Protein AF-A0A0M9DU41-F1 (afdb_monomer_lite)

Sequence (233 aa):
MEKSNKNIFYKIRISLLLLGGLLAFYWLYFYFLGFSLDGIDRANALKQELPELITQKQYNESIKKNFYLLYLDSSQRDDNYWNLASSYYLLAQKKQAKYFYDSLLKSPSLSYQAKAWHQLGNLFYLESADSLDKALEAYKNSFYINENNIALRYNYELLKKLNQKNQPQKTNQSQKKENKNQNNNTSKTDLPKAEEPQNDFLEAISNQEQEQIKKYQLKRSKSVKKDKNLPDW

Radius of gyration: 29.81 Å; chains: 1; bounding box: 82×51×93 Å

Structure (mmCIF, N/CA/C/O backbone):
data_AF-A0A0M9DU41-F1
#
_entry.id   AF-A0A0M9DU41-F1
#
loop_
_atom_site.group_PDB
_atom_site.id
_atom_site.type_symbol
_atom_site.label_atom_id
_atom_site.label_alt_id
_atom_site.label_comp_id
_atom_site.label_asym_id
_atom_site.label_entity_id
_atom_site.label_seq_id
_atom_site.pdbx_PDB_ins_code
_atom_site.Cartn_x
_atom_site.Cartn_y
_atom_site.Cartn_z
_atom_site.occupancy
_atom_site.B_iso_or_equiv
_atom_site.auth_seq_id
_atom_site.auth_comp_id
_atom_site.auth_asym_id
_atom_site.auth_atom_id
_atom_site.pdbx_PDB_model_num
ATOM 1 N N . MET A 1 1 ? 49.536 -33.958 -51.522 1.00 59.78 1 MET A N 1
ATOM 2 C CA . MET A 1 1 ? 48.962 -33.523 -50.224 1.00 59.78 1 MET A CA 1
ATOM 3 C C . MET A 1 1 ? 48.787 -32.002 -50.117 1.00 59.78 1 MET A C 1
ATOM 5 O O . MET A 1 1 ? 47.795 -31.560 -49.556 1.00 59.78 1 MET A O 1
ATOM 9 N N . GLU A 1 2 ? 49.657 -31.183 -50.716 1.00 60.72 2 GLU A N 1
ATOM 10 C CA . GLU A 1 2 ? 49.637 -29.714 -50.562 1.00 60.72 2 GLU A CA 1
ATOM 11 C C . GLU A 1 2 ? 48.377 -28.989 -51.103 1.00 60.72 2 GLU A C 1
ATOM 13 O O . GLU A 1 2 ? 47.880 -28.054 -50.475 1.00 60.72 2 GLU A O 1
ATOM 18 N N . LYS A 1 3 ? 47.796 -29.441 -52.229 1.00 59.22 3 LYS A N 1
ATOM 19 C CA . LYS A 1 3 ? 46.552 -28.861 -52.790 1.00 59.22 3 LYS A CA 1
ATOM 20 C C . LYS A 1 3 ? 45.322 -29.064 -51.890 1.00 59.22 3 LYS A C 1
ATOM 22 O O . LYS A 1 3 ? 44.440 -28.211 -51.876 1.00 59.22 3 LYS A O 1
ATOM 27 N N . SER A 1 4 ? 45.270 -30.162 -51.130 1.00 67.62 4 SER A N 1
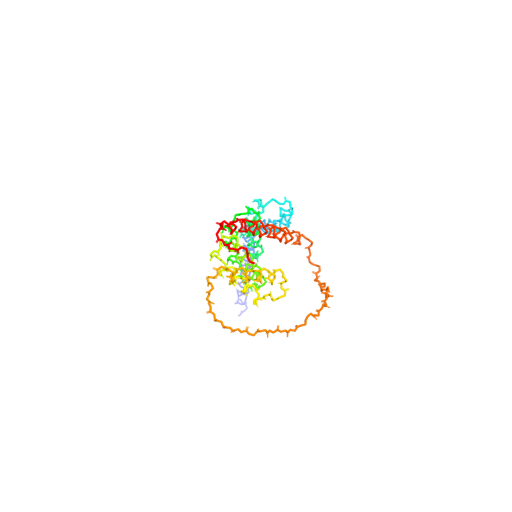ATOM 28 C CA . SER A 1 4 ? 44.143 -30.476 -50.239 1.00 67.62 4 SER A CA 1
ATOM 29 C C . SER A 1 4 ? 44.086 -29.512 -49.053 1.00 67.62 4 SER A C 1
ATOM 31 O O . SER A 1 4 ? 43.028 -28.972 -48.735 1.00 67.62 4 SER A O 1
ATOM 33 N N . ASN A 1 5 ? 45.245 -29.205 -48.463 1.00 68.50 5 ASN A N 1
ATOM 34 C CA . ASN A 1 5 ? 45.334 -28.297 -47.320 1.00 68.50 5 ASN A CA 1
ATOM 35 C C . ASN A 1 5 ? 44.941 -26.862 -47.696 1.00 68.50 5 ASN A C 1
ATOM 37 O O . ASN A 1 5 ? 44.183 -26.234 -46.962 1.00 68.50 5 ASN A O 1
ATOM 41 N N . LYS A 1 6 ? 45.354 -26.365 -48.873 1.00 73.12 6 LYS A N 1
ATOM 42 C CA . LYS A 1 6 ? 44.948 -25.032 -49.369 1.00 73.12 6 LYS A CA 1
ATOM 43 C C . LYS A 1 6 ? 43.421 -24.898 -49.496 1.00 73.12 6 LYS A C 1
ATOM 45 O O . LYS A 1 6 ? 42.870 -23.854 -49.159 1.00 73.12 6 LYS A O 1
ATOM 50 N N . ASN A 1 7 ? 42.736 -25.970 -49.900 1.00 79.38 7 ASN A N 1
ATOM 51 C CA . ASN A 1 7 ? 41.278 -25.997 -50.042 1.00 79.38 7 ASN A CA 1
ATOM 52 C C . ASN A 1 7 ? 40.554 -26.025 -48.677 1.00 79.38 7 ASN A C 1
ATOM 54 O O . ASN A 1 7 ? 39.518 -25.388 -48.501 1.00 79.38 7 ASN A O 1
ATOM 58 N N . ILE A 1 8 ? 41.134 -26.701 -47.678 1.00 80.38 8 ILE A N 1
ATOM 59 C CA . ILE A 1 8 ? 40.625 -26.722 -46.296 1.00 80.38 8 ILE A CA 1
ATOM 60 C C . ILE A 1 8 ? 40.772 -25.341 -45.639 1.00 80.38 8 ILE A C 1
ATOM 62 O O . ILE A 1 8 ? 39.803 -24.822 -45.087 1.00 80.38 8 ILE A O 1
ATOM 66 N N . PHE A 1 9 ? 41.939 -24.698 -45.761 1.00 80.75 9 PHE A N 1
ATOM 67 C CA . PHE A 1 9 ? 42.158 -23.350 -45.218 1.00 80.75 9 PHE A CA 1
ATOM 68 C C . PHE A 1 9 ? 41.233 -22.302 -45.847 1.00 80.75 9 PHE A C 1
ATOM 70 O O . PHE A 1 9 ? 40.748 -21.413 -45.148 1.00 80.75 9 PHE A O 1
ATOM 77 N N . TYR A 1 10 ? 40.951 -22.418 -47.147 1.00 83.38 10 TYR A N 1
ATOM 78 C CA . TYR A 1 10 ? 40.009 -21.540 -47.839 1.00 83.38 10 TYR A CA 1
ATOM 79 C C . TYR A 1 10 ? 38.577 -21.690 -47.300 1.00 83.38 10 TYR A C 1
ATOM 81 O O . TYR A 1 10 ? 37.938 -20.690 -46.972 1.00 83.38 10 TYR A O 1
ATOM 89 N N . LYS A 1 11 ? 38.103 -22.929 -47.106 1.00 82.88 11 LYS A N 1
ATOM 90 C CA . LYS A 1 11 ? 36.779 -23.206 -46.523 1.00 82.88 11 LYS A CA 1
ATOM 91 C C . LYS A 1 11 ? 36.651 -22.692 -45.086 1.00 82.88 11 LYS A C 1
ATOM 93 O O . LYS A 1 11 ? 35.645 -22.073 -44.760 1.00 82.88 11 LYS A O 1
ATOM 98 N N . ILE A 1 12 ? 37.679 -22.877 -44.251 1.00 86.56 12 ILE A N 1
ATOM 99 C CA . ILE A 1 12 ? 37.691 -22.369 -42.867 1.00 86.56 12 ILE A CA 1
ATOM 100 C C . ILE A 1 12 ? 37.611 -20.837 -42.844 1.00 86.56 12 ILE A C 1
ATOM 102 O O . ILE A 1 12 ? 36.834 -20.275 -42.075 1.00 86.56 12 ILE A O 1
ATOM 106 N N . ARG A 1 13 ? 38.368 -20.149 -43.711 1.00 84.62 13 ARG A N 1
ATOM 107 C CA . ARG A 1 13 ? 38.326 -18.681 -43.810 1.00 84.62 13 ARG A CA 1
ATOM 108 C C . ARG A 1 13 ? 36.950 -18.166 -44.228 1.00 84.62 13 ARG A C 1
ATOM 110 O O . ARG A 1 13 ? 36.475 -17.203 -43.636 1.00 84.62 13 ARG A O 1
ATOM 117 N N . ILE A 1 14 ? 36.298 -18.812 -45.195 1.00 85.94 14 ILE A N 1
ATOM 118 C CA . ILE A 1 14 ? 34.937 -18.439 -45.611 1.00 85.94 14 ILE A CA 1
ATOM 119 C C . ILE A 1 14 ? 33.943 -18.647 -44.467 1.00 85.94 14 ILE A C 1
ATOM 121 O O . ILE A 1 14 ? 33.162 -17.744 -44.181 1.00 85.94 14 ILE A O 1
ATOM 125 N N . SER A 1 15 ? 33.994 -19.788 -43.774 1.00 86.62 15 SER A N 1
ATOM 126 C CA . SER A 1 15 ? 33.102 -20.049 -42.638 1.00 86.62 15 SER A CA 1
ATOM 127 C C . SER A 1 15 ? 33.278 -19.030 -41.508 1.00 86.62 15 SER A C 1
ATOM 129 O O . SER A 1 15 ? 32.287 -18.589 -40.934 1.00 86.62 15 SER A O 1
ATOM 131 N N . LEU A 1 16 ? 34.514 -18.606 -41.216 1.00 89.25 16 LEU A N 1
ATOM 132 C CA . LEU A 1 16 ? 34.784 -17.561 -40.221 1.00 89.25 16 LEU A CA 1
ATOM 133 C C . LEU A 1 16 ? 34.244 -16.190 -40.650 1.00 89.25 16 LEU A C 1
ATOM 135 O O . LEU A 1 16 ? 33.686 -15.474 -39.821 1.00 89.25 16 LEU A O 1
ATOM 139 N N . LEU A 1 17 ? 34.363 -15.836 -41.933 1.00 89.88 17 LEU A N 1
ATOM 140 C CA . LEU A 1 17 ? 33.801 -14.591 -42.467 1.00 89.88 17 LEU A CA 1
ATOM 141 C C . LEU A 1 17 ? 32.267 -14.590 -42.422 1.00 89.88 17 LEU A C 1
ATOM 143 O O . LEU A 1 17 ? 31.672 -13.582 -42.048 1.00 89.88 17 LEU A O 1
ATOM 147 N N . LEU A 1 18 ? 31.626 -15.718 -42.738 1.00 89.75 18 LEU A N 1
ATOM 148 C CA . LEU A 1 18 ? 30.171 -15.866 -42.640 1.00 89.75 18 LEU A CA 1
ATOM 149 C C . LEU A 1 18 ? 29.688 -15.796 -41.187 1.00 89.75 18 LEU A C 1
ATOM 151 O O . LEU A 1 18 ? 28.704 -15.116 -40.908 1.00 89.75 18 LEU A O 1
ATOM 155 N N . LEU A 1 19 ? 30.395 -16.441 -40.253 1.00 91.88 19 LEU A N 1
ATOM 156 C CA . LEU A 1 19 ? 30.073 -16.378 -38.826 1.00 91.88 19 LEU A CA 1
ATOM 157 C C . LEU A 1 19 ? 30.225 -14.952 -38.277 1.00 91.88 19 LEU A C 1
ATOM 159 O O . LEU A 1 19 ? 29.343 -14.467 -37.572 1.00 91.88 19 LEU A O 1
ATOM 163 N N . GLY A 1 20 ? 31.312 -14.262 -38.638 1.00 92.12 20 GLY A N 1
ATOM 164 C CA . GLY A 1 20 ? 31.531 -12.862 -38.277 1.00 92.12 20 GLY A CA 1
ATOM 165 C C . GLY A 1 20 ? 30.464 -11.935 -38.864 1.00 92.12 20 GLY A C 1
ATOM 166 O O . GLY A 1 20 ? 29.955 -11.065 -38.161 1.00 92.12 20 GLY A O 1
ATOM 167 N N . GLY A 1 21 ? 30.063 -12.167 -40.117 1.00 92.31 21 GLY A N 1
ATOM 168 C CA . GLY A 1 21 ? 28.970 -11.445 -40.767 1.00 92.31 21 GLY A CA 1
ATOM 169 C C . GLY A 1 21 ? 27.617 -11.670 -40.087 1.00 92.31 21 GLY A C 1
ATOM 170 O O . GLY A 1 21 ? 26.886 -10.710 -39.866 1.00 92.31 21 GLY A O 1
ATOM 171 N N . LEU A 1 22 ? 27.300 -12.907 -39.688 1.00 92.19 22 LEU A N 1
ATOM 172 C CA . LEU A 1 22 ? 26.076 -13.230 -38.943 1.00 92.19 22 LEU A CA 1
ATOM 173 C C . LEU A 1 22 ? 26.061 -12.590 -37.552 1.00 92.19 22 LEU A C 1
ATOM 175 O O . LEU A 1 22 ? 25.036 -12.051 -37.146 1.00 92.19 22 LEU A O 1
ATOM 179 N N . LEU A 1 23 ? 27.192 -12.598 -36.842 1.00 90.56 23 LEU A N 1
ATOM 180 C CA . LEU A 1 23 ? 27.331 -11.913 -35.555 1.00 90.56 23 LEU A CA 1
ATOM 181 C C . LEU A 1 23 ? 27.143 -10.400 -35.701 1.00 90.56 23 LEU A C 1
ATOM 183 O O . LEU A 1 23 ? 26.393 -9.812 -34.928 1.00 90.56 23 LEU A O 1
ATOM 187 N N . ALA A 1 24 ? 27.766 -9.780 -36.706 1.00 90.50 24 ALA A N 1
ATOM 188 C CA . ALA A 1 24 ? 27.614 -8.354 -36.985 1.00 90.50 24 ALA A CA 1
ATOM 189 C C . ALA A 1 24 ? 26.179 -7.996 -37.400 1.00 90.50 24 ALA A C 1
ATOM 191 O O . ALA A 1 24 ? 25.644 -6.988 -36.945 1.00 90.50 24 ALA A O 1
ATOM 192 N N . PHE A 1 25 ? 25.534 -8.840 -38.210 1.00 91.25 25 PHE A N 1
ATOM 193 C CA . PHE A 1 25 ? 24.131 -8.684 -38.583 1.00 91.25 25 PHE A CA 1
ATOM 194 C C . PHE A 1 25 ? 23.213 -8.799 -37.367 1.00 91.25 25 PHE A C 1
ATOM 196 O O . PHE A 1 25 ? 22.316 -7.982 -37.219 1.00 91.25 25 PHE A O 1
ATOM 203 N N . TYR A 1 26 ? 23.456 -9.755 -36.466 1.00 87.50 26 TYR A N 1
ATOM 204 C CA . TYR A 1 26 ? 22.688 -9.890 -35.228 1.00 87.50 26 TYR A CA 1
ATOM 205 C C . TYR A 1 26 ? 22.898 -8.690 -34.295 1.00 87.50 26 TYR A C 1
ATOM 207 O O . TYR A 1 26 ? 21.944 -8.208 -33.693 1.00 87.50 26 TYR A O 1
ATOM 215 N N . TRP A 1 27 ? 24.123 -8.159 -34.220 1.00 86.44 27 TRP A N 1
ATOM 216 C CA . TRP A 1 27 ? 24.438 -6.946 -33.459 1.00 86.44 27 TRP A CA 1
ATOM 217 C C . TRP A 1 27 ? 23.730 -5.712 -34.026 1.00 86.44 27 TRP A C 1
ATOM 219 O O . TRP A 1 27 ? 23.110 -4.957 -33.283 1.00 86.44 27 TRP A O 1
ATOM 229 N N . LEU A 1 28 ? 23.769 -5.538 -35.350 1.00 87.31 28 LEU A N 1
ATOM 230 C CA . LEU A 1 28 ? 23.056 -4.471 -36.049 1.00 87.31 28 LEU A CA 1
ATOM 231 C C . LEU A 1 28 ? 21.545 -4.632 -35.913 1.00 87.31 28 LEU A C 1
ATOM 233 O O . LEU A 1 28 ? 20.872 -3.652 -35.637 1.00 87.31 28 LEU A O 1
ATOM 237 N N . TYR A 1 29 ? 21.017 -5.849 -36.041 1.00 85.62 29 TYR A N 1
ATOM 238 C CA . TYR A 1 29 ? 19.603 -6.161 -35.855 1.00 85.62 29 TYR A CA 1
ATOM 239 C C . TYR A 1 29 ? 19.150 -5.846 -34.428 1.00 85.62 29 TYR A C 1
ATOM 241 O O . TYR A 1 29 ? 18.131 -5.195 -34.260 1.00 85.62 29 TYR A O 1
ATOM 249 N N . PHE A 1 30 ? 19.926 -6.219 -33.407 1.00 79.44 30 PHE A N 1
ATOM 250 C CA . PHE A 1 30 ? 19.636 -5.893 -32.008 1.00 79.44 30 PHE A CA 1
ATOM 251 C C . PHE A 1 30 ? 19.696 -4.380 -31.734 1.00 79.44 30 PHE A C 1
ATOM 253 O O . PHE A 1 30 ? 18.862 -3.854 -31.000 1.00 79.44 30 PHE A O 1
ATOM 260 N N . TYR A 1 31 ? 20.632 -3.668 -32.369 1.00 77.38 31 TYR A N 1
ATOM 261 C CA . TYR A 1 31 ? 20.727 -2.207 -32.302 1.00 77.38 31 TYR A CA 1
ATOM 262 C C . TYR A 1 31 ? 19.555 -1.514 -33.029 1.00 77.38 31 TYR A C 1
ATOM 264 O O . TYR A 1 31 ? 19.018 -0.528 -32.531 1.00 77.38 31 TYR A O 1
ATOM 272 N N . PHE A 1 32 ? 19.111 -2.052 -34.174 1.00 73.62 32 PHE A N 1
ATOM 273 C CA . PHE A 1 32 ? 18.012 -1.503 -34.982 1.00 73.62 32 PHE A CA 1
ATOM 274 C C . PHE A 1 32 ? 16.613 -1.892 -34.480 1.00 73.62 32 PHE A C 1
ATOM 276 O O . PHE A 1 32 ? 15.670 -1.144 -34.723 1.00 73.62 32 PHE A O 1
ATOM 283 N N . LEU A 1 33 ? 16.452 -3.015 -33.764 1.00 63.53 33 LEU A N 1
ATOM 284 C CA . LEU A 1 33 ? 15.161 -3.437 -33.197 1.00 63.53 33 LEU A CA 1
ATOM 285 C C . LEU A 1 33 ? 14.707 -2.616 -31.987 1.00 63.53 33 LEU A C 1
ATOM 287 O O . LEU A 1 33 ? 13.677 -2.930 -31.396 1.00 63.53 33 LEU A O 1
ATOM 291 N N . GLY A 1 34 ? 15.439 -1.562 -31.628 1.00 55.09 34 GLY A N 1
ATOM 292 C CA . GLY A 1 34 ? 14.969 -0.609 -30.637 1.00 55.09 34 GLY A CA 1
ATOM 293 C C . GLY A 1 34 ? 14.974 -1.196 -29.235 1.00 55.09 34 GLY A C 1
ATOM 294 O O . GLY A 1 34 ? 13.940 -1.244 -28.573 1.00 55.09 34 GLY A O 1
ATOM 295 N N . PHE A 1 35 ? 16.157 -1.572 -28.742 1.00 58.12 35 PHE A N 1
ATOM 296 C CA . PHE A 1 35 ? 16.394 -1.606 -27.300 1.00 58.12 35 PHE A CA 1
ATOM 297 C C . PHE A 1 35 ? 16.305 -0.160 -26.770 1.00 58.12 35 PHE A C 1
ATOM 299 O O . PHE A 1 35 ? 17.311 0.507 -26.542 1.00 58.12 35 PHE A O 1
ATOM 306 N N . SER A 1 36 ? 15.087 0.382 -26.68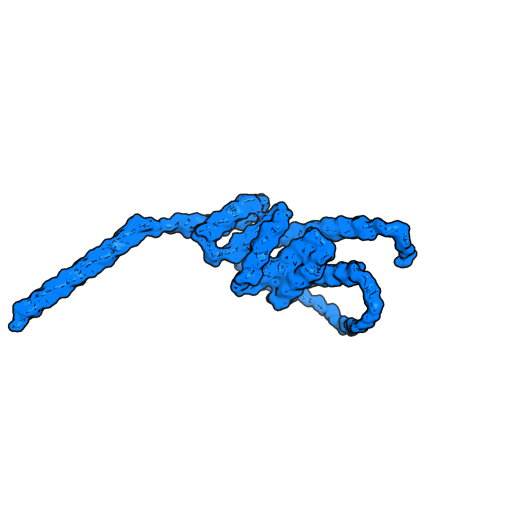3 1.00 59.16 36 SER A N 1
ATOM 307 C CA . SER A 1 36 ? 14.846 1.739 -26.206 1.00 59.16 36 SER A CA 1
ATOM 308 C C . SER A 1 36 ? 14.997 1.740 -24.689 1.00 59.16 36 SER A C 1
ATOM 310 O O . SER A 1 36 ? 14.134 1.226 -23.972 1.00 59.16 36 SER A O 1
ATOM 312 N N . LEU A 1 37 ? 16.087 2.327 -24.198 1.00 62.66 37 LEU A N 1
ATOM 313 C CA . LEU A 1 37 ? 16.303 2.568 -22.768 1.00 62.66 37 LEU A CA 1
ATOM 314 C C . LEU A 1 37 ? 15.275 3.550 -22.172 1.00 62.66 37 LEU A C 1
ATOM 316 O O . LEU A 1 37 ? 15.147 3.624 -20.953 1.00 62.66 37 LEU A O 1
ATOM 320 N N . ASP A 1 38 ? 14.467 4.205 -23.014 1.00 76.00 38 ASP A N 1
ATOM 321 C CA . ASP A 1 38 ? 13.363 5.094 -22.647 1.00 76.00 38 ASP A CA 1
ATOM 322 C C . ASP A 1 38 ? 12.486 4.574 -21.502 1.00 76.00 38 ASP A C 1
ATOM 324 O O . ASP A 1 38 ? 12.067 5.354 -20.649 1.00 76.00 38 ASP A O 1
ATOM 328 N N . GLY A 1 39 ? 12.174 3.274 -21.470 1.00 80.12 39 GLY A N 1
ATOM 329 C CA . GLY A 1 39 ? 11.344 2.693 -20.410 1.00 80.12 39 GLY A CA 1
ATOM 330 C C . GLY A 1 39 ? 12.026 2.724 -19.040 1.00 80.12 39 GLY A C 1
ATOM 331 O O . GLY A 1 39 ? 11.389 3.060 -18.042 1.00 80.12 39 GLY A O 1
ATOM 332 N N . ILE A 1 40 ? 13.329 2.435 -19.008 1.00 84.00 40 ILE A N 1
ATOM 333 C CA . ILE A 1 40 ? 14.146 2.415 -17.790 1.00 84.00 40 ILE A CA 1
ATOM 334 C C . ILE A 1 40 ? 14.372 3.844 -17.291 1.00 84.00 40 ILE A C 1
ATOM 336 O O . ILE A 1 40 ? 14.175 4.113 -16.107 1.00 84.00 40 ILE A O 1
ATOM 340 N N . ASP A 1 41 ? 14.706 4.775 -18.186 1.00 87.12 41 ASP A N 1
ATOM 341 C CA . ASP A 1 41 ? 14.922 6.178 -17.820 1.00 87.12 41 ASP A CA 1
ATOM 342 C C . ASP A 1 41 ? 13.638 6.820 -17.279 1.00 87.12 41 ASP A C 1
ATOM 344 O O . ASP A 1 41 ? 13.657 7.489 -16.243 1.00 87.12 41 ASP A O 1
ATOM 348 N N . ARG A 1 42 ? 12.487 6.540 -17.910 1.00 90.00 42 ARG A N 1
ATOM 349 C CA . ARG A 1 42 ? 11.175 6.976 -17.405 1.00 90.00 42 ARG A CA 1
ATOM 350 C C . ARG A 1 42 ? 10.843 6.341 -16.059 1.00 90.00 42 ARG A C 1
ATOM 352 O O . ARG A 1 42 ? 10.362 7.042 -15.174 1.00 90.00 42 ARG A O 1
ATOM 359 N N . ALA A 1 43 ? 11.096 5.043 -15.884 1.00 90.75 43 ALA A N 1
ATOM 360 C CA . ALA A 1 43 ? 10.865 4.371 -14.608 1.00 90.75 43 ALA A CA 1
ATOM 361 C C . ALA A 1 43 ? 11.713 4.992 -13.487 1.00 90.75 43 ALA A C 1
ATOM 363 O O . ALA A 1 43 ? 11.200 5.264 -12.403 1.00 90.75 43 ALA A O 1
ATOM 364 N N . ASN A 1 44 ? 12.986 5.283 -13.761 1.00 89.81 44 ASN A N 1
ATOM 365 C CA . ASN A 1 44 ? 13.887 5.924 -12.807 1.00 89.81 44 ASN A CA 1
ATOM 366 C C . ASN A 1 44 ? 13.445 7.352 -12.461 1.00 89.81 44 ASN A C 1
ATOM 368 O O . ASN A 1 44 ? 13.435 7.708 -11.283 1.00 89.81 44 ASN A O 1
ATOM 372 N N . ALA A 1 45 ? 13.005 8.137 -13.447 1.00 91.94 45 ALA A N 1
ATOM 373 C CA . ALA A 1 45 ? 12.456 9.470 -13.205 1.00 91.94 45 ALA A CA 1
ATOM 374 C C . ALA A 1 45 ? 11.201 9.421 -12.313 1.00 91.94 45 ALA A C 1
ATOM 376 O O . ALA A 1 45 ? 11.096 10.171 -11.345 1.00 91.94 45 ALA A O 1
ATOM 377 N N . LEU A 1 46 ? 10.279 8.487 -12.574 1.00 92.38 46 LEU A N 1
ATOM 378 C CA . LEU A 1 46 ? 9.074 8.317 -11.752 1.00 92.38 46 LEU A CA 1
ATOM 379 C C . LEU A 1 46 ? 9.409 7.936 -10.307 1.00 92.38 46 LEU A C 1
ATOM 381 O O . LEU A 1 46 ? 8.778 8.445 -9.384 1.00 92.38 46 LEU A O 1
ATOM 385 N N . LYS A 1 47 ? 10.406 7.068 -10.093 1.00 89.56 47 LYS A N 1
ATOM 386 C CA . LYS A 1 47 ? 10.852 6.687 -8.742 1.00 89.56 47 LYS A CA 1
ATOM 387 C C . LYS A 1 47 ? 11.339 7.890 -7.934 1.00 89.56 47 LYS A C 1
ATOM 389 O O . LYS A 1 47 ? 11.078 7.944 -6.737 1.00 89.56 47 LYS A O 1
ATOM 394 N N . GLN A 1 48 ? 12.011 8.842 -8.581 1.00 89.44 48 GLN A N 1
ATOM 395 C CA . GLN A 1 48 ? 12.479 10.072 -7.934 1.00 89.44 48 GLN A CA 1
ATOM 396 C C . GLN A 1 48 ? 11.344 11.064 -7.665 1.00 89.44 48 GLN A C 1
ATOM 398 O O . GLN A 1 48 ? 11.367 11.762 -6.659 1.00 89.44 48 GLN A O 1
ATOM 403 N N . GLU A 1 49 ? 10.336 11.106 -8.534 1.00 90.50 49 GLU A N 1
ATOM 404 C CA . GLU A 1 49 ? 9.230 12.060 -8.435 1.00 90.50 49 GLU A CA 1
ATOM 405 C C . GLU A 1 49 ? 8.145 11.644 -7.422 1.00 90.50 49 GLU A C 1
ATOM 407 O O . GLU A 1 49 ? 7.524 12.482 -6.766 1.00 90.50 49 GLU A O 1
ATOM 412 N N . LEU A 1 50 ? 7.889 10.340 -7.282 1.00 89.12 50 LEU A N 1
ATOM 413 C CA . LEU A 1 50 ? 6.822 9.809 -6.424 1.00 89.12 50 LEU A CA 1
ATOM 414 C C . LEU A 1 50 ? 6.852 10.313 -4.966 1.00 89.12 50 LEU A C 1
ATOM 416 O O . LEU A 1 50 ? 5.778 10.655 -4.456 1.00 89.12 50 LEU A O 1
ATOM 420 N N . PRO A 1 51 ? 8.013 10.391 -4.287 1.00 84.94 51 PRO A N 1
ATOM 421 C CA . PRO A 1 51 ? 8.084 10.931 -2.934 1.00 84.94 51 PRO A CA 1
ATOM 422 C C . PRO A 1 51 ? 7.608 12.387 -2.843 1.00 84.94 51 PRO A C 1
ATOM 424 O O . PRO A 1 51 ? 6.885 12.735 -1.912 1.00 84.94 51 PRO A O 1
ATOM 427 N N . GLU A 1 52 ? 7.919 13.228 -3.833 1.00 87.94 52 GLU A N 1
ATOM 428 C CA . GLU A 1 52 ? 7.506 14.637 -3.828 1.00 87.94 52 GLU A CA 1
ATOM 429 C C . GLU A 1 52 ? 5.988 14.790 -3.942 1.00 87.94 52 GLU A C 1
ATOM 431 O O . GLU A 1 52 ? 5.379 15.579 -3.217 1.00 87.94 52 GLU A O 1
ATOM 436 N N . LEU A 1 53 ? 5.351 13.999 -4.811 1.00 89.38 53 LEU A N 1
ATOM 437 C CA . LEU A 1 53 ? 3.892 14.014 -4.982 1.00 89.38 53 LEU A CA 1
ATOM 438 C C . LEU A 1 53 ? 3.176 13.658 -3.687 1.00 89.38 53 LEU A C 1
ATOM 440 O O . LEU A 1 53 ? 2.130 14.218 -3.361 1.00 89.38 53 LEU A O 1
ATOM 444 N N . ILE A 1 54 ? 3.750 12.728 -2.939 1.00 82.19 54 ILE A N 1
ATOM 445 C CA . ILE A 1 54 ? 3.249 12.312 -1.641 1.00 82.19 54 ILE A CA 1
ATOM 446 C C . ILE A 1 54 ? 3.388 13.444 -0.614 1.00 82.19 54 ILE A C 1
ATOM 448 O O . ILE A 1 54 ? 2.397 13.776 0.041 1.00 82.19 54 ILE A O 1
ATOM 452 N N . THR A 1 55 ? 4.563 14.072 -0.508 1.00 84.94 55 THR A N 1
ATOM 453 C CA . THR A 1 55 ? 4.803 15.207 0.404 1.00 84.94 55 THR A CA 1
ATOM 454 C C . THR A 1 55 ? 3.873 16.379 0.092 1.00 84.94 55 THR A C 1
ATOM 456 O O . THR A 1 55 ? 3.299 16.998 0.990 1.00 84.94 55 THR A O 1
ATOM 459 N N . GLN A 1 56 ? 3.625 16.633 -1.192 1.00 90.19 56 GLN A N 1
ATOM 460 C CA . GLN A 1 56 ? 2.692 17.657 -1.665 1.00 90.19 56 GLN A CA 1
ATOM 461 C C . GLN A 1 56 ? 1.214 17.238 -1.562 1.00 90.19 56 GLN A C 1
ATOM 463 O O . GLN A 1 56 ? 0.328 17.982 -1.985 1.00 90.19 56 GLN A O 1
ATOM 468 N N . LYS A 1 57 ? 0.922 16.058 -0.998 1.00 91.56 57 LYS A N 1
ATOM 469 C CA . LYS A 1 57 ? -0.427 15.487 -0.843 1.00 91.56 57 LYS A CA 1
ATOM 470 C C . LYS A 1 57 ? -1.178 15.292 -2.166 1.00 91.56 57 LYS A C 1
ATOM 472 O O . LYS A 1 57 ? -2.406 15.191 -2.192 1.00 91.56 57 LYS A O 1
ATOM 477 N N . GLN A 1 58 ? -0.452 15.189 -3.276 1.00 94.94 58 GLN A N 1
ATOM 478 C CA . GLN A 1 58 ? -0.973 14.917 -4.614 1.00 94.94 58 GLN A CA 1
ATOM 479 C C . GLN A 1 58 ? -1.225 13.415 -4.813 1.00 94.94 58 GLN A C 1
ATOM 481 O O . GLN A 1 58 ? -0.724 12.778 -5.740 1.00 94.94 58 GLN A O 1
ATOM 486 N N . TYR A 1 59 ? -2.030 12.820 -3.931 1.00 94.19 59 TYR A N 1
ATOM 487 C CA . TYR A 1 59 ? -2.222 11.368 -3.878 1.00 94.19 59 TYR A CA 1
ATOM 488 C C . TYR A 1 59 ? -2.843 10.786 -5.154 1.00 94.19 59 TYR A C 1
ATOM 490 O O . TYR A 1 59 ? -2.485 9.686 -5.560 1.00 94.19 59 TYR A O 1
ATOM 498 N N . ASN A 1 60 ? -3.732 11.524 -5.827 1.00 96.56 60 ASN A N 1
ATOM 499 C CA . ASN A 1 60 ? -4.312 11.081 -7.100 1.00 96.56 60 ASN A CA 1
ATOM 500 C C . ASN A 1 60 ? -3.252 10.965 -8.207 1.00 96.56 60 ASN A C 1
ATOM 502 O O . ASN A 1 60 ? -3.274 10.005 -8.976 1.00 96.56 60 ASN A O 1
ATOM 506 N N . GLU A 1 61 ? -2.316 11.914 -8.275 1.00 96.56 61 GLU A N 1
ATOM 507 C CA . GLU A 1 61 ? -1.220 11.869 -9.247 1.00 96.56 61 GLU A CA 1
ATOM 508 C C . GLU A 1 61 ? -0.203 10.786 -8.882 1.00 96.56 61 GLU A C 1
ATOM 510 O O . GLU A 1 61 ? 0.209 10.019 -9.753 1.00 96.56 61 GLU A O 1
ATOM 515 N N . SER A 1 62 ? 0.107 10.633 -7.589 1.00 95.38 62 SER A N 1
ATOM 516 C CA . SER A 1 62 ? 0.907 9.510 -7.087 1.00 95.38 62 SER A CA 1
ATOM 517 C C . SER A 1 62 ? 0.317 8.160 -7.513 1.00 95.38 62 SER A C 1
ATOM 519 O O . SER A 1 62 ? 1.034 7.306 -8.032 1.00 95.38 62 SER A O 1
ATOM 521 N N . ILE A 1 63 ? -1.002 7.968 -7.390 1.00 96.94 63 ILE A N 1
ATOM 522 C CA . ILE A 1 63 ? -1.675 6.731 -7.812 1.00 96.94 63 ILE A CA 1
ATOM 523 C C . ILE A 1 63 ? -1.479 6.471 -9.309 1.00 96.94 63 ILE A C 1
ATOM 525 O O . ILE A 1 63 ? -1.058 5.376 -9.687 1.00 96.94 63 ILE A O 1
ATOM 529 N N . LYS A 1 64 ? -1.756 7.464 -10.167 1.00 96.75 64 LYS A N 1
ATOM 530 C CA . LYS A 1 64 ? -1.592 7.328 -11.626 1.00 96.75 64 LYS A CA 1
ATOM 531 C C . LYS A 1 64 ? -0.160 6.933 -11.986 1.00 96.75 64 LYS A C 1
ATOM 533 O O . LYS A 1 64 ? 0.046 6.019 -12.784 1.00 96.75 64 LYS A O 1
ATOM 538 N N . LYS A 1 65 ? 0.826 7.588 -11.369 1.00 95.75 65 LYS A N 1
ATOM 539 C CA . LYS A 1 65 ? 2.244 7.352 -11.654 1.00 95.75 65 LYS A CA 1
ATOM 540 C C . LYS A 1 65 ? 2.757 6.028 -11.116 1.00 95.75 65 LYS A C 1
ATOM 542 O O . LYS A 1 65 ? 3.523 5.383 -11.817 1.00 95.75 65 LYS A O 1
ATOM 547 N N . ASN A 1 66 ? 2.288 5.562 -9.958 1.00 95.38 66 ASN A N 1
ATOM 548 C CA . ASN A 1 66 ? 2.614 4.214 -9.483 1.00 95.38 66 ASN A CA 1
ATOM 549 C C . ASN A 1 66 ? 2.056 3.130 -10.422 1.00 95.38 66 ASN A C 1
ATOM 551 O O . ASN A 1 66 ? 2.741 2.150 -10.698 1.00 95.38 66 ASN A O 1
ATOM 555 N N . PHE A 1 67 ? 0.840 3.291 -10.960 1.00 96.00 67 PHE A N 1
ATOM 556 C CA . PHE A 1 67 ? 0.327 2.346 -11.962 1.00 96.00 67 PHE A CA 1
ATOM 557 C C . PHE A 1 67 ? 1.159 2.347 -13.242 1.00 96.00 67 PHE A C 1
ATOM 559 O O . PHE A 1 67 ? 1.430 1.284 -13.797 1.00 96.00 67 PHE A O 1
ATOM 566 N N . TYR A 1 68 ? 1.577 3.527 -13.696 1.00 95.00 68 TYR A N 1
ATOM 567 C CA . TYR A 1 68 ? 2.449 3.630 -14.858 1.00 95.00 68 TYR A CA 1
ATOM 568 C C . TYR A 1 68 ? 3.838 3.035 -14.585 1.00 95.00 68 TYR A C 1
ATOM 570 O O . TYR A 1 68 ? 4.355 2.295 -15.416 1.00 95.00 68 TYR A O 1
ATOM 578 N N . LEU A 1 69 ? 4.402 3.255 -13.394 1.00 94.06 69 LEU A N 1
ATOM 579 C CA . LEU A 1 69 ? 5.666 2.652 -12.979 1.00 94.06 69 LEU A CA 1
ATOM 580 C C . LEU A 1 69 ? 5.575 1.123 -12.943 1.00 94.06 69 LEU A C 1
ATOM 582 O O . LEU A 1 69 ? 6.452 0.472 -13.487 1.00 94.06 69 LEU A O 1
ATOM 586 N N . LEU A 1 70 ? 4.491 0.541 -12.421 1.00 93.19 70 LEU A N 1
ATOM 587 C CA . LEU A 1 70 ? 4.281 -0.915 -12.442 1.00 93.19 70 LEU A CA 1
ATOM 588 C C . LEU A 1 70 ? 4.227 -1.512 -13.854 1.00 93.19 70 LEU A C 1
ATOM 590 O O . LEU A 1 70 ? 4.577 -2.677 -14.031 1.00 93.19 70 LEU A O 1
ATOM 594 N N . TYR A 1 71 ? 3.760 -0.739 -14.837 1.00 91.38 71 TYR A N 1
ATOM 595 C CA . TYR A 1 71 ? 3.765 -1.149 -16.239 1.00 91.38 71 TYR A CA 1
ATOM 596 C C . TYR A 1 71 ? 5.178 -1.114 -16.839 1.00 91.38 71 TYR A C 1
ATOM 598 O O . TYR A 1 71 ? 5.523 -1.986 -17.633 1.00 91.38 71 TYR A O 1
ATOM 606 N N . LEU A 1 72 ? 5.992 -0.124 -16.459 1.00 90.31 72 LEU A N 1
ATOM 607 C CA . LEU A 1 72 ? 7.353 0.052 -16.973 1.00 90.31 72 LEU A CA 1
ATOM 608 C C . LEU A 1 72 ? 8.387 -0.845 -16.278 1.00 90.31 72 LEU A C 1
ATOM 610 O O . LEU A 1 72 ? 9.305 -1.339 -16.926 1.00 90.31 72 LEU A O 1
ATOM 614 N N . ASP A 1 73 ? 8.263 -1.020 -14.965 1.00 88.94 73 ASP A N 1
ATOM 615 C CA . ASP A 1 73 ? 9.235 -1.701 -14.119 1.00 88.94 73 ASP A CA 1
ATOM 616 C C . ASP A 1 73 ? 8.562 -2.354 -12.901 1.00 88.94 73 ASP A C 1
ATOM 618 O O . ASP A 1 73 ? 8.101 -1.698 -11.964 1.00 88.94 73 ASP A O 1
ATOM 622 N N . SER A 1 74 ? 8.562 -3.687 -12.882 1.00 86.69 74 SER A N 1
ATOM 623 C CA . SER A 1 74 ? 8.023 -4.477 -11.776 1.00 86.69 74 SER A CA 1
ATOM 624 C C . SER A 1 74 ? 9.057 -4.837 -10.702 1.00 86.69 74 SER A C 1
ATOM 626 O O . SER A 1 74 ? 8.708 -5.535 -9.749 1.00 86.69 74 SER A O 1
ATOM 628 N N . SER A 1 75 ? 10.321 -4.417 -10.832 1.00 87.94 75 SER A N 1
ATOM 629 C CA . SER A 1 75 ? 11.396 -4.783 -9.892 1.00 87.94 75 SER A CA 1
ATOM 630 C C . SER A 1 75 ? 11.150 -4.263 -8.472 1.00 87.94 75 SER A C 1
ATOM 632 O O . SER A 1 75 ? 11.479 -4.939 -7.502 1.00 87.94 75 SER A O 1
ATOM 634 N N . GLN A 1 76 ? 10.494 -3.106 -8.343 1.00 88.25 76 GLN A N 1
ATOM 635 C CA . GLN A 1 76 ? 10.121 -2.476 -7.070 1.00 88.25 76 GLN A CA 1
ATOM 636 C C . GLN A 1 76 ? 8.624 -2.627 -6.772 1.00 88.25 76 GLN A C 1
ATOM 638 O O . GLN A 1 76 ? 7.961 -1.706 -6.290 1.00 88.25 76 GLN A O 1
ATOM 643 N N . ARG A 1 77 ? 8.043 -3.783 -7.113 1.00 93.00 77 ARG A N 1
ATOM 644 C CA . ARG A 1 77 ? 6.599 -4.027 -6.973 1.00 93.00 77 ARG A CA 1
ATOM 645 C C . ARG A 1 77 ? 6.076 -3.706 -5.571 1.00 93.00 77 ARG A C 1
ATOM 647 O O . ARG A 1 77 ? 5.018 -3.095 -5.458 1.00 93.00 77 ARG A O 1
ATOM 654 N N . ASP A 1 78 ? 6.783 -4.118 -4.525 1.00 95.00 78 ASP A N 1
ATOM 655 C CA . ASP A 1 78 ? 6.294 -3.962 -3.153 1.00 95.00 78 ASP A CA 1
ATOM 656 C C . ASP A 1 78 ? 6.320 -2.495 -2.694 1.00 95.00 78 ASP A C 1
ATOM 658 O O . ASP A 1 78 ? 5.349 -2.036 -2.093 1.00 95.00 78 ASP A O 1
ATOM 662 N N . ASP A 1 79 ? 7.347 -1.726 -3.071 1.00 91.94 79 ASP A N 1
ATOM 663 C CA . ASP A 1 79 ? 7.398 -0.277 -2.824 1.00 91.94 79 ASP A CA 1
ATOM 664 C C . ASP A 1 79 ? 6.220 0.430 -3.519 1.00 91.94 79 ASP A C 1
ATOM 666 O O . ASP A 1 79 ? 5.487 1.215 -2.913 1.00 91.94 79 ASP A O 1
ATOM 670 N N . ASN A 1 80 ? 5.967 0.078 -4.783 1.00 93.62 80 ASN A N 1
ATOM 671 C CA . ASN A 1 80 ? 4.846 0.609 -5.561 1.00 93.62 80 ASN A CA 1
ATOM 672 C C . ASN A 1 80 ? 3.489 0.258 -4.938 1.00 93.62 80 ASN A C 1
ATOM 674 O O . ASN A 1 80 ? 2.590 1.094 -4.846 1.00 93.62 80 ASN A O 1
ATOM 678 N N . TYR A 1 81 ? 3.320 -0.987 -4.493 1.00 96.38 81 TYR A N 1
ATOM 679 C CA . TYR A 1 81 ? 2.078 -1.444 -3.873 1.00 96.38 81 TYR A CA 1
ATOM 680 C C . TYR A 1 81 ? 1.855 -0.761 -2.525 1.00 96.38 81 TYR A C 1
ATOM 682 O O . TYR A 1 81 ? 0.721 -0.396 -2.212 1.00 96.38 81 TYR A O 1
ATOM 690 N N . TRP A 1 82 ? 2.920 -0.531 -1.754 1.00 95.06 82 TRP A N 1
ATOM 691 C CA . TRP A 1 82 ? 2.860 0.245 -0.520 1.00 95.06 82 TRP A CA 1
ATOM 692 C C . TRP A 1 82 ? 2.415 1.684 -0.780 1.00 95.06 82 TRP A C 1
ATOM 694 O O . TRP A 1 82 ? 1.508 2.180 -0.104 1.00 95.06 82 TRP A O 1
ATOM 704 N N . ASN A 1 83 ? 2.992 2.331 -1.792 1.00 93.25 83 ASN A N 1
ATOM 705 C CA . ASN A 1 83 ? 2.644 3.696 -2.178 1.00 93.25 83 ASN A CA 1
ATOM 706 C C . ASN A 1 83 ? 1.198 3.807 -2.674 1.00 93.25 83 ASN A C 1
ATOM 708 O O . ASN A 1 83 ? 0.486 4.732 -2.275 1.00 93.25 83 ASN A O 1
ATOM 712 N N . LEU A 1 84 ? 0.729 2.849 -3.481 1.00 96.00 84 LEU A N 1
ATOM 713 C CA . LEU A 1 84 ? -0.668 2.766 -3.919 1.00 96.00 84 LEU A CA 1
ATOM 714 C C . LEU A 1 84 ? -1.611 2.585 -2.731 1.00 96.00 84 LEU A C 1
ATOM 716 O O . LEU A 1 84 ? -2.540 3.377 -2.563 1.00 96.00 84 LEU A O 1
ATOM 720 N N . ALA A 1 85 ? -1.363 1.576 -1.892 1.00 96.44 85 ALA A N 1
ATOM 721 C CA . ALA A 1 85 ? -2.194 1.279 -0.729 1.00 96.44 85 ALA A CA 1
ATOM 722 C C . ALA A 1 85 ? -2.331 2.499 0.186 1.00 96.44 85 ALA A C 1
ATOM 724 O O . ALA A 1 85 ? -3.439 2.891 0.554 1.00 96.44 85 ALA A O 1
ATOM 725 N N . SER A 1 86 ? -1.200 3.136 0.476 1.00 93.69 86 SER A N 1
ATOM 726 C CA . SER A 1 86 ? -1.118 4.294 1.355 1.00 93.69 86 SER A CA 1
ATOM 727 C C . SER A 1 86 ? -1.746 5.539 0.729 1.00 93.69 86 SER A C 1
ATOM 729 O O . SER A 1 86 ? -2.490 6.240 1.403 1.00 93.69 86 SER A O 1
ATOM 731 N N . SER A 1 87 ? -1.572 5.785 -0.573 1.00 94.88 87 SER A N 1
ATOM 732 C CA . SER A 1 87 ? -2.240 6.904 -1.260 1.00 94.88 87 SER A CA 1
ATOM 733 C C . SER A 1 87 ? -3.765 6.743 -1.260 1.00 94.88 87 SER A C 1
ATOM 735 O O . SER A 1 87 ? -4.496 7.691 -0.970 1.00 94.88 87 SER A O 1
ATOM 737 N N . TYR A 1 88 ? -4.269 5.528 -1.506 1.00 96.12 88 TYR A N 1
ATOM 738 C CA . TYR A 1 88 ? -5.700 5.236 -1.381 1.00 96.12 88 TYR A CA 1
ATOM 739 C C . TYR A 1 88 ? -6.195 5.372 0.061 1.00 96.12 88 TYR A C 1
ATOM 741 O O . TYR A 1 88 ? -7.289 5.893 0.287 1.00 96.12 88 TYR A O 1
ATOM 749 N N . TYR A 1 89 ? -5.394 4.944 1.038 1.00 93.31 89 TYR A N 1
ATOM 750 C CA . TYR A 1 89 ? -5.706 5.105 2.455 1.00 93.31 89 TYR A CA 1
ATOM 751 C C . TYR A 1 89 ? -5.823 6.586 2.841 1.00 93.31 89 TYR A C 1
ATOM 753 O O . TYR A 1 89 ? -6.799 6.981 3.487 1.00 93.31 89 TYR A O 1
ATOM 761 N N . LEU A 1 90 ? -4.881 7.413 2.378 1.00 90.88 90 LEU A N 1
ATOM 762 C CA . LEU A 1 90 ? -4.852 8.857 2.614 1.00 90.88 90 LEU A CA 1
ATOM 763 C C . LEU A 1 90 ? -6.061 9.566 1.978 1.00 90.88 90 LEU A C 1
ATOM 765 O O . LEU A 1 90 ? -6.617 10.492 2.566 1.00 90.88 90 LEU A O 1
ATOM 769 N N . LEU A 1 91 ? -6.558 9.062 0.846 1.00 93.44 91 LEU A N 1
ATOM 770 C CA . LEU A 1 91 ? -7.804 9.511 0.206 1.00 93.44 91 LEU A CA 1
ATOM 771 C C . LEU A 1 91 ? -9.084 8.905 0.815 1.00 93.44 91 LEU A C 1
ATOM 773 O O . LEU A 1 91 ? -10.167 9.076 0.258 1.00 93.44 91 LEU A O 1
ATOM 777 N N . ALA A 1 92 ? -8.980 8.168 1.927 1.00 91.62 92 ALA A N 1
ATOM 778 C CA . ALA A 1 92 ? -10.077 7.432 2.563 1.00 91.62 92 ALA A CA 1
ATOM 779 C C . ALA A 1 92 ? -10.781 6.403 1.646 1.00 91.62 92 ALA A C 1
ATOM 781 O O . ALA A 1 92 ? -11.886 5.937 1.940 1.00 91.62 92 ALA A O 1
ATOM 782 N N . GLN A 1 93 ? -10.125 5.980 0.564 1.00 95.06 93 GLN A N 1
ATOM 783 C CA . GLN A 1 93 ? -10.595 4.953 -0.367 1.00 95.06 93 GLN A CA 1
ATOM 784 C C . GLN A 1 93 ? -10.242 3.556 0.163 1.00 95.06 93 GLN A C 1
ATOM 786 O O . GLN A 1 93 ? -9.365 2.850 -0.341 1.00 95.06 93 GLN A O 1
ATOM 791 N N . LYS A 1 94 ? -10.933 3.161 1.239 1.00 92.88 94 LYS A N 1
ATOM 792 C CA . LYS A 1 94 ? -10.611 1.972 2.049 1.00 92.88 94 LYS A CA 1
ATOM 793 C C . LYS A 1 94 ? -10.555 0.667 1.252 1.00 92.88 94 LYS A C 1
ATOM 795 O O . LYS A 1 94 ? -9.685 -0.157 1.508 1.00 92.88 94 LYS A O 1
ATOM 800 N N . LYS A 1 95 ? -11.465 0.468 0.291 1.00 95.38 95 LYS A N 1
ATOM 801 C CA . LYS A 1 95 ? -11.549 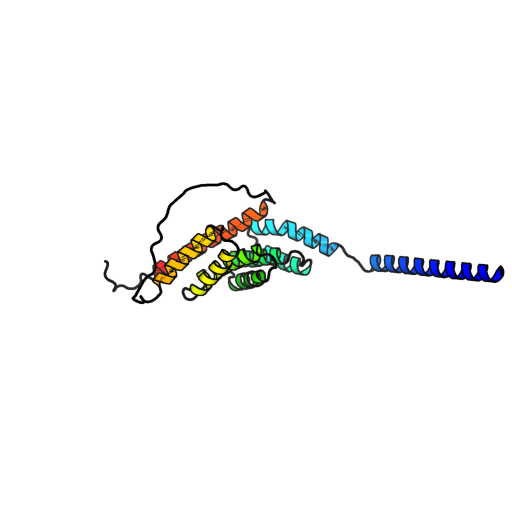-0.776 -0.496 1.00 95.38 95 LYS A CA 1
ATOM 802 C C . LYS A 1 95 ? -10.287 -0.987 -1.338 1.00 95.38 95 LYS A C 1
ATOM 804 O O . LYS A 1 95 ? -9.729 -2.080 -1.349 1.00 95.38 95 LYS A O 1
ATOM 809 N N . GLN A 1 96 ? -9.833 0.064 -2.013 1.00 97.62 96 GLN A N 1
ATOM 810 C CA . GLN A 1 96 ? -8.630 0.061 -2.838 1.00 97.62 96 GLN A CA 1
ATOM 811 C C . GLN A 1 96 ? -7.378 -0.066 -1.969 1.00 97.62 96 GLN A C 1
ATOM 813 O O . GLN A 1 96 ? -6.525 -0.900 -2.258 1.00 97.62 96 GLN A O 1
ATOM 818 N N . ALA A 1 97 ? -7.307 0.685 -0.864 1.00 97.25 97 ALA A N 1
ATOM 819 C CA . ALA A 1 97 ? -6.212 0.568 0.097 1.00 97.25 97 ALA A CA 1
ATOM 820 C C . ALA A 1 97 ? -6.056 -0.879 0.590 1.00 97.25 97 ALA A C 1
ATOM 822 O O . ALA A 1 97 ? -4.969 -1.452 0.518 1.00 97.25 97 ALA A O 1
ATOM 823 N N . LYS A 1 98 ? -7.170 -1.503 0.999 1.00 97.06 98 LYS A N 1
ATOM 824 C CA . LYS A 1 98 ? -7.203 -2.899 1.443 1.00 97.06 98 LYS A CA 1
ATOM 825 C C . LYS A 1 98 ? -6.676 -3.854 0.373 1.00 97.06 98 LYS A C 1
ATOM 827 O O . LYS A 1 98 ? -5.867 -4.713 0.693 1.00 97.06 98 LYS A O 1
ATOM 832 N N . TYR A 1 99 ? -7.099 -3.698 -0.881 1.00 97.62 99 TYR A N 1
ATOM 833 C CA . TYR A 1 99 ? -6.654 -4.557 -1.983 1.00 97.62 99 TYR A CA 1
ATOM 834 C C . TYR A 1 99 ? -5.123 -4.573 -2.143 1.00 97.62 99 TYR A C 1
ATOM 836 O O . TYR A 1 99 ? -4.514 -5.639 -2.287 1.00 97.62 99 TYR A O 1
ATOM 844 N N . PHE A 1 100 ? -4.484 -3.401 -2.089 1.00 98.12 100 PHE A N 1
ATOM 845 C CA . PHE A 1 100 ? -3.031 -3.309 -2.227 1.00 98.12 100 PHE A CA 1
ATOM 846 C C . PHE A 1 100 ? -2.292 -3.769 -0.963 1.00 98.12 100 PHE A C 1
ATOM 848 O O . PHE A 1 100 ? -1.294 -4.478 -1.089 1.00 98.12 100 PHE A O 1
ATOM 855 N N . TYR A 1 101 ? -2.804 -3.478 0.240 1.00 98.00 101 TYR A N 1
ATOM 856 C CA . TYR A 1 101 ? -2.233 -4.038 1.472 1.00 98.00 101 TYR A CA 1
ATOM 857 C C . TYR A 1 101 ? -2.352 -5.569 1.527 1.00 98.00 101 TYR A C 1
ATOM 859 O O . TYR A 1 101 ? -1.363 -6.236 1.818 1.00 98.00 101 TYR A O 1
ATOM 867 N N . ASP A 1 102 ? -3.498 -6.155 1.163 1.00 97.88 102 ASP A N 1
ATOM 868 C CA . ASP A 1 102 ? -3.664 -7.616 1.063 1.00 97.88 102 ASP A CA 1
ATOM 869 C C . ASP A 1 102 ? -2.634 -8.223 0.090 1.00 97.88 102 ASP A C 1
ATOM 871 O O . ASP A 1 102 ? -2.096 -9.307 0.318 1.00 97.88 102 ASP A O 1
ATOM 875 N N . SER A 1 103 ? -2.328 -7.517 -1.001 1.00 97.62 103 SER A N 1
ATOM 876 C CA . SER A 1 103 ? -1.349 -7.970 -1.992 1.00 97.62 103 SER A CA 1
ATOM 877 C C . SER A 1 103 ? 0.091 -7.981 -1.466 1.00 97.62 103 SER A C 1
ATOM 879 O O . SER A 1 103 ? 0.891 -8.801 -1.925 1.00 97.62 103 SER A O 1
ATOM 881 N N . LEU A 1 104 ? 0.418 -7.111 -0.506 1.00 97.69 104 LEU A N 1
ATOM 882 C CA . LEU A 1 104 ? 1.721 -7.065 0.167 1.00 97.69 104 LEU A CA 1
ATOM 883 C C . LEU A 1 104 ? 1.914 -8.197 1.180 1.00 97.69 104 LEU A C 1
ATOM 885 O O . LEU A 1 104 ? 3.050 -8.520 1.513 1.00 97.69 104 LEU A O 1
ATOM 889 N N . LEU A 1 105 ? 0.843 -8.873 1.610 1.00 96.62 105 LEU A N 1
ATOM 890 C CA . LEU A 1 105 ? 0.955 -10.070 2.454 1.00 96.62 105 LEU A CA 1
ATOM 891 C C . LEU A 1 105 ? 1.663 -11.235 1.747 1.00 96.62 105 LEU A C 1
ATOM 893 O O . LEU A 1 105 ? 2.138 -12.158 2.399 1.00 96.62 105 LEU A O 1
ATOM 897 N N . LYS A 1 106 ? 1.745 -11.190 0.412 1.00 96.19 106 LYS A N 1
ATOM 898 C CA . LYS A 1 106 ? 2.467 -12.163 -0.421 1.00 96.19 106 LYS A CA 1
ATOM 899 C C . LYS A 1 106 ? 3.903 -11.729 -0.739 1.00 96.19 106 LYS A C 1
ATOM 901 O O . LYS A 1 106 ? 4.577 -12.410 -1.507 1.00 96.19 106 LYS A O 1
ATOM 906 N N . SER A 1 107 ? 4.349 -10.585 -0.217 1.00 95.12 107 SER A N 1
ATOM 907 C CA . SER A 1 107 ? 5.711 -10.088 -0.420 1.00 95.12 107 SER A CA 1
ATOM 908 C C . SER A 1 107 ? 6.734 -11.074 0.155 1.00 95.12 107 SER A C 1
ATOM 910 O O . SER A 1 107 ? 6.508 -11.601 1.245 1.00 95.12 107 SER A O 1
ATOM 912 N N . PRO A 1 108 ? 7.890 -11.296 -0.494 1.00 94.00 108 PRO A N 1
ATOM 913 C CA . PRO A 1 108 ? 8.995 -12.028 0.125 1.00 94.00 108 PRO A CA 1
ATOM 914 C C . PRO A 1 108 ? 9.601 -11.277 1.326 1.00 94.00 108 PRO A C 1
ATOM 916 O O . PRO A 1 108 ? 10.287 -11.877 2.150 1.00 94.00 108 PRO A O 1
ATOM 919 N N . SER A 1 109 ? 9.347 -9.971 1.450 1.00 93.69 109 SER A N 1
ATOM 920 C CA . SER A 1 109 ? 9.823 -9.144 2.554 1.00 93.69 109 SER A CA 1
ATOM 921 C C . SER A 1 109 ? 8.878 -9.221 3.750 1.00 93.69 109 SER A C 1
ATOM 923 O O . SER A 1 109 ? 7.768 -8.683 3.738 1.00 93.69 109 SER A O 1
ATOM 925 N N . LEU A 1 110 ? 9.368 -9.811 4.842 1.00 92.00 110 LEU A N 1
ATOM 926 C CA . LEU A 1 110 ? 8.671 -9.823 6.132 1.00 92.00 110 LEU A CA 1
ATOM 927 C C . LEU A 1 110 ? 8.352 -8.408 6.638 1.00 92.00 110 LEU A C 1
ATOM 929 O O . LEU A 1 110 ? 7.313 -8.192 7.256 1.00 92.00 110 LEU A O 1
ATOM 933 N N . SER A 1 111 ? 9.200 -7.424 6.324 1.00 91.12 111 SER A N 1
ATOM 934 C CA . SER A 1 111 ? 8.947 -6.023 6.674 1.00 91.12 111 SER A CA 1
ATOM 935 C C . SER A 1 111 ? 7.670 -5.499 6.007 1.00 91.12 111 SER A C 1
ATOM 937 O O . SER A 1 111 ? 6.827 -4.900 6.678 1.00 91.12 111 SER A O 1
ATOM 939 N N . TYR A 1 112 ? 7.473 -5.781 4.713 1.00 94.25 112 TYR A N 1
ATOM 940 C CA . TYR A 1 112 ? 6.252 -5.394 4.002 1.00 94.25 112 TYR A CA 1
ATOM 941 C C . TYR A 1 112 ? 5.024 -6.150 4.497 1.00 94.25 112 TYR A C 1
ATOM 943 O O . TYR A 1 112 ? 3.978 -5.530 4.690 1.00 94.25 112 TYR A O 1
ATOM 951 N N . GLN A 1 113 ? 5.157 -7.448 4.780 1.00 95.12 113 GLN A N 1
ATOM 952 C CA . GLN A 1 113 ? 4.069 -8.231 5.364 1.00 95.12 113 GLN A CA 1
ATOM 953 C C . GLN A 1 113 ? 3.627 -7.663 6.719 1.00 95.12 113 GLN A C 1
ATOM 955 O O . GLN A 1 113 ? 2.434 -7.456 6.932 1.00 95.12 113 GLN A O 1
ATOM 960 N N . ALA A 1 114 ? 4.570 -7.357 7.617 1.00 91.88 114 ALA A N 1
ATOM 961 C CA . ALA A 1 114 ? 4.265 -6.782 8.926 1.00 91.88 114 ALA A CA 1
ATOM 962 C C . ALA A 1 114 ? 3.543 -5.435 8.792 1.00 91.88 114 ALA A C 1
ATOM 964 O O . ALA A 1 114 ? 2.466 -5.244 9.356 1.00 91.88 114 ALA A O 1
ATOM 965 N N . LYS A 1 115 ? 4.092 -4.516 7.986 1.00 91.88 115 LYS A N 1
ATOM 966 C CA . LYS A 1 115 ? 3.476 -3.203 7.740 1.00 91.88 115 LYS A CA 1
ATOM 967 C C . LYS A 1 115 ? 2.068 -3.337 7.152 1.00 91.88 115 LYS A C 1
ATOM 969 O O . LYS A 1 115 ? 1.153 -2.646 7.590 1.00 91.88 115 LYS A O 1
ATOM 974 N N . ALA A 1 116 ? 1.872 -4.238 6.191 1.00 95.62 116 ALA A N 1
ATOM 975 C CA . ALA A 1 116 ? 0.569 -4.480 5.583 1.00 95.62 116 ALA A CA 1
ATOM 976 C C . ALA A 1 116 ? -0.441 -5.062 6.582 1.00 95.62 116 ALA A C 1
ATOM 978 O O . ALA A 1 116 ? -1.569 -4.577 6.652 1.00 95.62 116 ALA A O 1
ATOM 979 N N . TRP A 1 117 ? -0.041 -6.034 7.407 1.00 95.50 117 TRP A N 1
ATOM 980 C CA . TRP A 1 117 ? -0.887 -6.572 8.475 1.00 95.50 117 TRP A CA 1
ATOM 981 C C . TRP A 1 117 ? -1.324 -5.497 9.473 1.00 95.50 117 TRP A C 1
ATOM 983 O O . TRP A 1 117 ? -2.502 -5.438 9.828 1.00 95.50 117 TRP A O 1
ATOM 9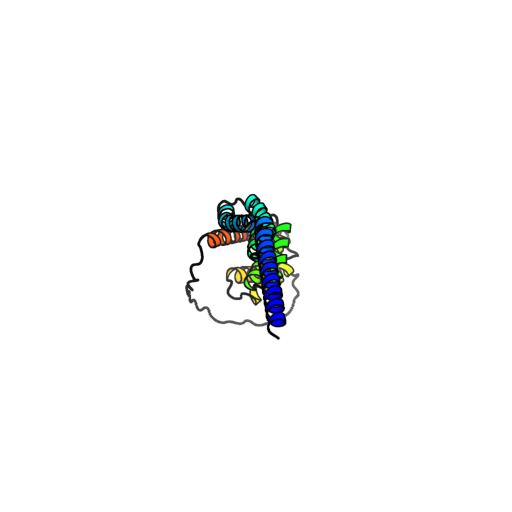93 N N . HIS A 1 118 ? -0.413 -4.605 9.877 1.00 92.12 118 HIS A N 1
ATOM 994 C CA . HIS A 1 118 ? -0.753 -3.454 10.721 1.00 92.12 118 HIS A CA 1
ATOM 995 C C . HIS A 1 118 ? -1.830 -2.595 10.050 1.00 92.12 118 HIS A C 1
ATOM 997 O O . HIS A 1 118 ? -2.868 -2.320 10.656 1.00 92.12 118 HIS A O 1
ATOM 1003 N N . GLN A 1 119 ? -1.622 -2.202 8.791 1.00 93.81 119 GLN A N 1
ATOM 1004 C CA . GLN A 1 119 ? -2.559 -1.326 8.084 1.00 93.81 119 GLN A CA 1
ATOM 1005 C C . GLN A 1 119 ? -3.921 -1.972 7.832 1.00 93.81 119 GLN A C 1
ATOM 1007 O O . GLN A 1 119 ? -4.958 -1.314 7.930 1.00 93.81 119 GLN A O 1
ATOM 1012 N N . LEU A 1 120 ? -3.949 -3.278 7.574 1.00 95.00 120 LEU A N 1
ATOM 1013 C CA . LEU A 1 120 ? -5.195 -4.033 7.495 1.00 95.00 120 LEU A CA 1
ATOM 1014 C C . LEU A 1 120 ? -5.919 -4.055 8.840 1.00 95.00 120 LEU A C 1
ATOM 1016 O O . LEU A 1 120 ? -7.132 -3.863 8.866 1.00 95.00 120 LEU A O 1
ATOM 1020 N N . GLY A 1 121 ? -5.195 -4.196 9.954 1.00 91.94 121 GLY A N 1
ATOM 1021 C CA . GLY A 1 121 ? -5.760 -4.063 11.298 1.00 91.94 121 GLY A CA 1
ATOM 1022 C C . GLY A 1 121 ? -6.439 -2.709 11.514 1.00 91.94 121 GLY A C 1
ATOM 1023 O O . GLY A 1 121 ? -7.589 -2.659 11.957 1.00 91.94 121 GLY A O 1
ATOM 1024 N N . ASN A 1 122 ? -5.783 -1.618 11.102 1.00 90.00 122 ASN A N 1
ATOM 1025 C CA . ASN A 1 122 ? -6.361 -0.271 11.139 1.00 90.00 122 ASN A CA 1
ATOM 1026 C C . ASN A 1 122 ? -7.639 -0.179 10.288 1.00 90.00 122 ASN A C 1
ATOM 1028 O O . ASN A 1 122 ? -8.664 0.330 10.745 1.00 90.00 122 ASN A O 1
ATOM 1032 N N . LEU A 1 123 ? -7.600 -0.688 9.054 1.00 92.31 123 LEU A N 1
ATOM 1033 C CA . LEU A 1 123 ? -8.744 -0.670 8.143 1.00 92.31 123 LEU A CA 1
ATOM 1034 C C . LEU A 1 123 ? -9.929 -1.475 8.687 1.00 92.31 123 LEU A C 1
ATOM 1036 O O . LEU A 1 123 ? -11.047 -0.960 8.680 1.00 92.31 123 LEU A O 1
ATOM 1040 N N . PHE A 1 124 ? -9.690 -2.682 9.209 1.00 91.69 124 PHE A N 1
ATOM 1041 C CA . PHE A 1 124 ? -10.720 -3.509 9.840 1.00 91.69 124 PHE A CA 1
ATOM 1042 C C . PHE A 1 124 ? -11.304 -2.836 11.079 1.00 91.69 124 PHE A C 1
ATOM 1044 O O . PHE A 1 124 ? -12.518 -2.858 11.272 1.00 91.69 124 PHE A O 1
ATOM 1051 N N . TYR A 1 125 ? -10.478 -2.185 11.898 1.00 85.44 125 TYR A N 1
ATOM 1052 C CA . TYR A 1 125 ? -10.965 -1.442 13.057 1.00 85.44 125 TYR A CA 1
ATOM 1053 C C . TYR A 1 125 ? -11.882 -0.275 12.657 1.00 85.44 125 TYR A C 1
ATOM 1055 O O . TYR A 1 125 ? -12.889 -0.011 13.313 1.00 85.44 125 TYR A O 1
ATOM 1063 N N . LEU A 1 126 ? -11.555 0.411 11.560 1.00 85.31 126 LEU A N 1
ATOM 1064 C CA . LEU A 1 126 ? -12.330 1.536 11.032 1.00 85.31 126 LEU A CA 1
ATOM 1065 C C . LEU A 1 126 ? -13.545 1.115 10.188 1.00 85.31 126 LEU A C 1
ATOM 1067 O O . LEU A 1 126 ? -14.301 1.992 9.754 1.00 85.31 126 LEU A O 1
ATOM 1071 N N . GLU A 1 127 ? -13.702 -0.170 9.875 1.00 85.50 127 GLU A N 1
ATOM 1072 C CA . GLU A 1 127 ? -14.794 -0.697 9.052 1.00 85.50 127 GLU A CA 1
ATOM 1073 C C . GLU A 1 127 ? -16.077 -0.840 9.873 1.00 85.50 127 GLU A C 1
ATOM 1075 O O . GLU A 1 127 ? -17.088 -0.207 9.564 1.00 85.50 127 GLU A O 1
ATOM 1080 N N . SER A 1 128 ? -16.034 -1.613 10.958 1.00 78.69 128 SER A N 1
ATOM 1081 C CA . SER A 1 128 ? -17.194 -1.872 11.810 1.00 78.69 128 SER A CA 1
ATOM 1082 C C . SER A 1 128 ? -16.773 -2.325 13.212 1.00 78.69 128 SER A C 1
ATOM 1084 O O . SER A 1 128 ? -15.618 -2.668 13.452 1.00 78.69 128 SER A O 1
ATOM 1086 N N . ALA A 1 129 ? -17.711 -2.328 14.160 1.00 70.81 129 ALA A N 1
ATOM 1087 C CA . ALA A 1 129 ? -17.457 -2.906 15.480 1.00 70.81 129 ALA A CA 1
ATOM 1088 C C . ALA A 1 129 ? -17.371 -4.445 15.431 1.00 70.81 129 ALA A C 1
ATOM 1090 O O . ALA A 1 129 ? -16.686 -5.039 16.257 1.00 70.81 129 ALA A O 1
ATOM 1091 N N . ASP A 1 130 ? -18.005 -5.080 14.446 1.00 74.00 130 ASP A N 1
ATOM 1092 C CA . ASP A 1 130 ? -18.022 -6.540 14.296 1.00 74.00 130 ASP A CA 1
ATOM 1093 C C . ASP A 1 130 ? -16.727 -7.074 13.661 1.00 74.00 130 ASP A C 1
ATOM 1095 O O . ASP A 1 130 ? -16.409 -8.257 13.749 1.00 74.00 130 ASP A O 1
ATOM 1099 N N . SER A 1 131 ? -15.922 -6.197 13.056 1.00 82.44 131 SER A N 1
ATOM 1100 C CA . SER A 1 131 ? -14.608 -6.528 12.495 1.00 82.44 131 SER A CA 1
ATOM 1101 C C . SER A 1 131 ? -13.461 -6.410 13.508 1.00 82.44 131 SER A C 1
ATOM 1103 O O . SER A 1 131 ? -12.296 -6.506 13.118 1.00 82.44 131 SER A O 1
ATOM 1105 N N . LEU A 1 132 ? -13.756 -6.251 14.806 1.00 82.06 132 LEU A N 1
ATOM 1106 C CA . LEU A 1 132 ? -12.741 -6.201 15.868 1.00 82.06 132 LEU A CA 1
ATOM 1107 C C . LEU A 1 132 ? -11.883 -7.467 15.928 1.00 82.06 132 LEU A C 1
ATOM 1109 O O . LEU A 1 132 ? -10.672 -7.358 16.108 1.00 82.06 132 LEU A O 1
ATOM 1113 N N . ASP A 1 133 ? -12.476 -8.646 15.739 1.00 85.19 133 ASP A N 1
ATOM 1114 C CA . ASP A 1 133 ? -11.726 -9.905 15.750 1.00 85.19 133 ASP A CA 1
ATOM 1115 C C . ASP A 1 133 ? -10.747 -9.980 14.570 1.00 85.19 133 ASP A C 1
ATOM 1117 O O . ASP A 1 133 ? -9.585 -10.340 14.753 1.00 85.19 133 ASP A O 1
ATOM 1121 N N . LYS A 1 134 ? -11.166 -9.519 13.382 1.00 90.50 134 LYS A N 1
ATOM 1122 C CA . LYS A 1 134 ? -10.291 -9.417 12.199 1.00 90.50 134 LYS A CA 1
ATOM 1123 C C . LYS A 1 134 ? -9.157 -8.420 12.415 1.00 90.50 134 LYS A C 1
ATOM 1125 O O . LYS A 1 134 ? -8.023 -8.673 12.020 1.00 90.50 134 LYS A O 1
ATOM 1130 N N . ALA A 1 135 ? -9.452 -7.289 13.055 1.00 90.25 135 ALA A N 1
ATOM 1131 C CA . ALA A 1 135 ? -8.440 -6.298 13.394 1.00 90.25 135 ALA A CA 1
ATOM 1132 C C . ALA A 1 135 ? -7.428 -6.845 14.421 1.00 90.25 135 ALA A C 1
ATOM 1134 O O . ALA A 1 135 ? -6.226 -6.645 14.254 1.00 90.25 135 ALA A O 1
ATOM 1135 N N . LEU A 1 136 ? -7.885 -7.594 15.434 1.00 88.38 136 LEU A N 1
ATOM 1136 C CA . LEU A 1 136 ? -7.016 -8.264 16.411 1.00 88.38 136 LEU A CA 1
ATOM 1137 C C . LEU A 1 136 ? -6.121 -9.313 15.753 1.00 88.38 136 LEU A C 1
ATOM 1139 O O . LEU A 1 136 ? -4.929 -9.365 16.052 1.00 88.38 136 LEU A O 1
ATOM 1143 N N . GLU A 1 137 ? -6.679 -10.131 14.863 1.00 91.25 137 GLU A N 1
ATOM 1144 C CA . GLU A 1 137 ? -5.924 -11.134 14.115 1.00 91.25 137 GLU A CA 1
ATOM 1145 C C . GLU A 1 137 ? -4.854 -10.482 13.232 1.00 91.25 137 GLU A C 1
ATOM 1147 O O . GLU A 1 137 ? -3.689 -10.879 13.276 1.00 91.25 137 GLU A O 1
ATOM 1152 N N . ALA A 1 138 ? -5.215 -9.425 12.501 1.00 92.25 138 ALA A N 1
ATOM 1153 C CA . ALA A 1 138 ? -4.278 -8.682 11.669 1.00 92.25 138 ALA A CA 1
ATOM 1154 C C . ALA A 1 138 ? -3.133 -8.071 12.498 1.00 92.25 138 ALA A C 1
ATOM 1156 O O . ALA A 1 138 ? -1.960 -8.258 12.169 1.00 92.25 138 ALA A O 1
ATOM 1157 N N . TYR A 1 139 ? -3.437 -7.422 13.628 1.00 90.31 139 TYR A N 1
ATOM 1158 C CA . TYR A 1 139 ? -2.397 -6.902 14.518 1.00 90.31 139 TYR A CA 1
ATOM 1159 C C . TYR A 1 139 ? -1.532 -8.007 15.132 1.00 90.31 139 TYR A C 1
ATOM 1161 O O . TYR A 1 139 ? -0.321 -7.828 15.250 1.00 90.31 139 TYR A O 1
ATOM 1169 N N . LYS A 1 140 ? -2.111 -9.163 15.477 1.00 88.88 140 LYS A N 1
ATOM 1170 C CA . LYS A 1 140 ? -1.357 -10.318 15.981 1.00 88.88 140 LYS A CA 1
ATOM 1171 C C . LYS A 1 140 ? -0.362 -10.832 14.938 1.00 88.88 140 LYS A C 1
ATOM 1173 O O . LYS A 1 140 ? 0.795 -11.068 15.281 1.00 88.88 140 LYS A O 1
ATOM 1178 N N . ASN A 1 141 ? -0.786 -10.959 13.680 1.00 91.75 141 ASN A N 1
ATOM 1179 C CA . ASN A 1 141 ? 0.095 -11.363 12.582 1.00 91.75 141 ASN A CA 1
ATOM 1180 C C . ASN A 1 141 ? 1.222 -10.345 12.361 1.00 91.75 141 ASN A C 1
ATOM 1182 O O . ASN A 1 141 ? 2.376 -10.736 12.206 1.00 91.75 141 ASN A O 1
ATOM 1186 N N . SER A 1 142 ? 0.924 -9.043 12.432 1.00 89.00 142 SER A N 1
ATOM 1187 C CA . SER A 1 142 ? 1.967 -8.011 12.389 1.00 89.00 142 SER A CA 1
ATOM 1188 C C . SER A 1 142 ? 2.941 -8.119 13.565 1.00 89.00 142 SER A C 1
ATOM 1190 O O . SER A 1 142 ? 4.135 -7.893 13.379 1.00 89.00 142 SER A O 1
ATOM 1192 N N . PHE A 1 143 ? 2.445 -8.430 14.767 1.00 84.50 143 PHE A N 1
ATOM 1193 C CA . PHE A 1 143 ? 3.248 -8.458 15.991 1.00 84.50 143 PHE A CA 1
ATOM 1194 C C . PHE A 1 143 ? 4.221 -9.629 15.975 1.00 84.50 143 PHE A C 1
ATOM 1196 O O . PHE A 1 143 ? 5.385 -9.445 16.299 1.00 84.50 143 PHE A O 1
ATOM 1203 N N . TYR A 1 144 ? 3.767 -10.796 15.513 1.00 83.31 144 TYR A N 1
ATOM 1204 C CA . TYR A 1 144 ? 4.609 -11.982 15.359 1.00 83.31 144 TYR A CA 1
ATOM 1205 C C . TYR A 1 144 ? 5.818 -11.740 14.441 1.00 83.31 144 TYR A C 1
ATOM 1207 O O . TYR A 1 144 ? 6.880 -12.317 14.644 1.00 83.31 144 TYR A O 1
ATOM 1215 N N . ILE A 1 145 ? 5.663 -10.883 13.428 1.00 83.31 145 ILE A N 1
ATOM 1216 C CA . ILE A 1 145 ? 6.737 -10.565 12.481 1.00 83.31 145 ILE A CA 1
ATOM 1217 C C . ILE A 1 145 ? 7.617 -9.411 12.994 1.00 83.31 145 ILE A C 1
ATOM 1219 O O . ILE A 1 145 ? 8.822 -9.402 12.751 1.00 83.31 145 ILE A O 1
ATOM 1223 N N . ASN A 1 146 ? 7.033 -8.426 13.687 1.00 79.56 146 ASN A N 1
ATOM 1224 C CA . ASN A 1 146 ? 7.747 -7.262 14.215 1.00 79.56 146 ASN A CA 1
ATOM 1225 C C . ASN A 1 146 ? 7.265 -6.884 15.628 1.00 79.56 146 ASN A C 1
ATOM 1227 O O . ASN A 1 146 ? 6.394 -6.027 15.809 1.00 79.56 146 ASN A O 1
ATOM 1231 N N . GLU A 1 147 ? 7.885 -7.498 16.635 1.00 67.94 147 GLU A N 1
ATOM 1232 C CA . GLU A 1 147 ? 7.506 -7.367 18.050 1.00 67.94 147 GLU A CA 1
ATOM 1233 C C . GLU A 1 147 ? 7.858 -6.000 18.672 1.00 67.94 147 GLU A C 1
ATOM 1235 O O . GLU A 1 147 ? 7.276 -5.602 19.687 1.00 67.94 147 GLU A O 1
ATOM 1240 N N . ASN A 1 148 ? 8.785 -5.253 18.059 1.00 73.38 148 ASN A N 1
ATOM 1241 C CA . ASN A 1 148 ? 9.320 -3.996 18.598 1.00 73.38 148 ASN A CA 1
ATOM 1242 C C . ASN A 1 148 ? 8.524 -2.750 18.167 1.00 73.38 148 ASN A C 1
ATOM 1244 O O . ASN A 1 148 ? 8.867 -1.628 18.543 1.00 73.38 148 ASN A O 1
ATOM 1248 N N . ASN A 1 149 ? 7.448 -2.914 17.395 1.00 74.00 149 ASN A N 1
ATOM 1249 C CA . ASN A 1 149 ? 6.612 -1.799 16.961 1.00 74.00 149 ASN A CA 1
ATOM 1250 C C . ASN A 1 149 ? 5.698 -1.309 18.109 1.00 74.00 149 ASN A C 1
ATOM 1252 O O . ASN A 1 149 ? 4.664 -1.905 18.422 1.00 74.00 149 ASN A O 1
ATOM 1256 N N . ILE A 1 150 ? 6.073 -0.188 18.735 1.00 72.75 150 ILE A N 1
ATOM 1257 C CA . ILE A 1 150 ? 5.346 0.413 19.869 1.00 72.75 150 ILE A CA 1
ATOM 1258 C C . ILE A 1 150 ? 3.916 0.819 19.477 1.00 72.75 150 ILE A C 1
ATOM 1260 O O . ILE A 1 150 ? 2.981 0.584 20.247 1.00 72.75 150 ILE A O 1
ATOM 1264 N N . ALA A 1 151 ? 3.728 1.391 18.282 1.00 71.00 151 ALA A N 1
ATOM 1265 C CA . ALA A 1 151 ? 2.411 1.807 17.797 1.00 71.00 151 ALA A CA 1
ATOM 1266 C C . ALA A 1 151 ? 1.476 0.601 17.622 1.00 71.00 151 ALA A C 1
ATOM 1268 O O . ALA A 1 151 ? 0.316 0.640 18.034 1.00 71.00 151 ALA A O 1
ATOM 1269 N N . LEU A 1 152 ? 2.007 -0.506 17.097 1.00 76.56 152 LEU A N 1
ATOM 1270 C CA . LEU A 1 152 ? 1.284 -1.769 16.980 1.00 76.56 152 LEU A CA 1
ATOM 1271 C C . LEU A 1 152 ? 0.874 -2.322 18.349 1.00 76.56 152 LEU A C 1
ATOM 1273 O O . LEU A 1 152 ? -0.282 -2.702 18.534 1.00 76.56 152 LEU A O 1
ATOM 1277 N N . ARG A 1 153 ? 1.794 -2.333 19.323 1.00 75.88 153 ARG A N 1
ATOM 1278 C CA . ARG A 1 153 ? 1.500 -2.787 20.690 1.00 75.88 153 ARG A CA 1
ATOM 1279 C C . ARG A 1 153 ? 0.388 -1.949 21.324 1.00 75.88 153 ARG A C 1
ATOM 1281 O O . ARG A 1 153 ? -0.533 -2.509 21.913 1.00 75.88 153 ARG A O 1
ATOM 1288 N N . TYR A 1 154 ? 0.443 -0.625 21.179 1.00 76.81 154 TYR A N 1
ATOM 1289 C CA . TYR A 1 154 ? -0.608 0.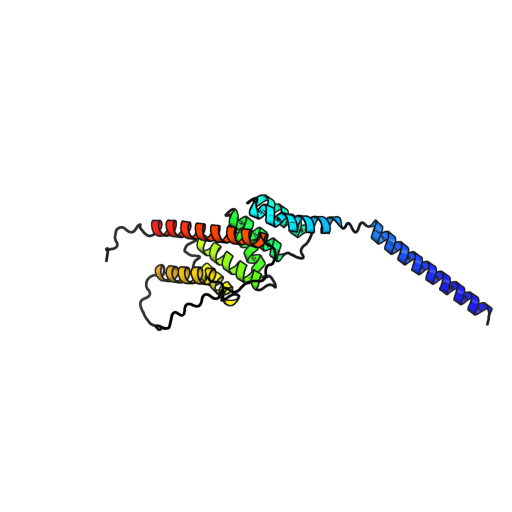264 21.675 1.00 76.81 154 TYR A CA 1
ATOM 1290 C C . TYR A 1 154 ? -1.969 -0.044 21.033 1.00 76.81 154 TYR A C 1
ATOM 1292 O O . TYR A 1 154 ? -2.955 -0.241 21.751 1.00 76.81 154 TYR A O 1
ATOM 1300 N N . ASN A 1 155 ? -2.016 -0.140 19.700 1.00 76.88 155 ASN A N 1
ATOM 1301 C CA . ASN A 1 155 ? -3.246 -0.419 18.957 1.00 76.88 155 ASN A CA 1
ATOM 1302 C C . ASN A 1 155 ? -3.837 -1.785 19.329 1.00 76.88 155 ASN A C 1
ATOM 1304 O O . ASN A 1 155 ? -5.038 -1.885 19.584 1.00 76.88 155 ASN A O 1
ATOM 1308 N N . TYR A 1 156 ? -3.000 -2.817 19.440 1.00 80.25 156 TYR A N 1
ATOM 1309 C CA . TYR A 1 156 ? -3.416 -4.159 19.839 1.00 80.25 156 TYR A CA 1
ATOM 1310 C C . TYR A 1 156 ? -4.016 -4.192 21.255 1.00 80.25 156 TYR A C 1
ATOM 1312 O O . TYR A 1 156 ? -5.116 -4.713 21.454 1.00 80.25 156 TYR A O 1
ATOM 1320 N N . GLU A 1 157 ? -3.341 -3.593 22.241 1.00 81.31 157 GLU A N 1
ATOM 1321 C CA . GLU A 1 157 ? -3.812 -3.575 23.635 1.00 81.31 157 GLU A CA 1
ATOM 1322 C C . GLU A 1 157 ? -5.112 -2.783 23.803 1.00 81.31 157 GLU A C 1
ATOM 1324 O O . GLU A 1 157 ? -6.023 -3.193 24.532 1.00 81.31 157 GLU A O 1
ATOM 1329 N N . LEU A 1 158 ? -5.233 -1.655 23.102 1.00 80.12 158 LEU A N 1
ATOM 1330 C CA . LEU A 1 158 ? -6.472 -0.888 23.041 1.00 80.12 158 LEU A CA 1
ATOM 1331 C C . LEU A 1 158 ? -7.620 -1.748 22.497 1.00 80.12 158 LEU A C 1
ATOM 1333 O O . LEU A 1 158 ? -8.705 -1.789 23.085 1.00 80.12 158 LEU A O 1
ATOM 1337 N N . LEU A 1 159 ? -7.377 -2.449 21.391 1.00 76.31 159 LEU A N 1
ATOM 1338 C CA . LEU A 1 159 ? -8.384 -3.258 20.722 1.00 76.31 159 LEU A CA 1
ATOM 1339 C C . LEU A 1 159 ? -8.840 -4.437 21.589 1.00 76.31 159 LEU A C 1
ATOM 1341 O O . LEU A 1 159 ? -10.037 -4.706 21.696 1.00 76.31 159 LEU A O 1
ATOM 1345 N N . LYS A 1 160 ? -7.900 -5.079 22.288 1.00 77.94 160 LYS A N 1
ATOM 1346 C CA . LYS A 1 160 ? -8.173 -6.159 23.243 1.00 77.94 160 LYS A CA 1
ATOM 1347 C C . LYS A 1 160 ? -9.094 -5.693 24.373 1.00 77.94 160 LYS A C 1
ATOM 1349 O O . LYS A 1 160 ? -10.077 -6.368 24.681 1.00 77.94 160 LYS A O 1
ATOM 1354 N N . LYS A 1 161 ? -8.837 -4.507 24.940 1.00 78.44 161 LYS A N 1
ATOM 1355 C CA . LYS A 1 161 ? -9.702 -3.894 25.968 1.00 78.44 161 LYS A CA 1
ATOM 1356 C C . LYS A 1 161 ? -11.099 -3.576 25.438 1.00 78.44 161 LYS A C 1
ATOM 1358 O O . LYS A 1 161 ? -12.080 -3.750 26.158 1.00 78.44 161 LYS A O 1
ATOM 1363 N N . LEU A 1 162 ? -11.202 -3.098 24.197 1.00 71.56 162 LEU A N 1
ATOM 1364 C CA . LEU A 1 162 ? -12.494 -2.820 23.570 1.00 71.56 162 LEU A CA 1
ATOM 1365 C C . LEU A 1 162 ? -13.286 -4.103 23.320 1.00 71.56 162 LEU A C 1
ATOM 1367 O O . LEU A 1 162 ? -14.485 -4.105 23.586 1.00 71.56 162 LEU A O 1
ATOM 1371 N N . ASN A 1 163 ? -12.648 -5.177 22.845 1.00 68.50 163 ASN A N 1
ATOM 1372 C CA . ASN A 1 163 ? -13.330 -6.441 22.562 1.00 68.50 163 ASN A CA 1
ATOM 1373 C C . ASN A 1 163 ? -13.912 -7.070 23.841 1.00 68.50 163 ASN A C 1
ATOM 1375 O O . ASN A 1 163 ? -15.086 -7.429 23.878 1.00 68.50 163 ASN A O 1
ATOM 1379 N N . GLN A 1 164 ? -13.147 -7.062 24.940 1.00 66.62 164 GLN A N 1
ATOM 1380 C CA . GLN A 1 164 ? -13.612 -7.531 26.255 1.00 66.62 164 GLN A CA 1
ATOM 1381 C C . GLN A 1 164 ? -14.867 -6.801 26.763 1.00 66.62 164 GLN A C 1
ATOM 1383 O O . GLN A 1 164 ? -15.664 -7.396 27.480 1.00 66.62 164 GLN A O 1
ATOM 1388 N N . LYS A 1 165 ? -15.067 -5.529 26.390 1.00 61.88 165 LYS A N 1
ATOM 1389 C CA . LYS A 1 165 ? -16.245 -4.745 26.795 1.00 61.88 165 LYS A CA 1
ATOM 1390 C C . LYS A 1 165 ? -17.504 -5.006 25.961 1.00 61.88 165 LYS A C 1
ATOM 1392 O O . LYS A 1 165 ? -18.583 -4.696 26.450 1.00 61.88 165 LYS A O 1
ATOM 1397 N N . ASN A 1 166 ? -17.395 -5.523 24.730 1.00 55.47 166 ASN A N 1
ATOM 1398 C CA . ASN A 1 166 ? -18.575 -5.791 23.881 1.00 55.47 166 ASN A CA 1
ATOM 1399 C C . ASN A 1 166 ? -19.033 -7.250 23.923 1.00 55.47 166 ASN A C 1
ATOM 1401 O O . ASN A 1 166 ? -20.062 -7.570 23.335 1.00 55.47 166 ASN A O 1
ATOM 1405 N N . GLN A 1 167 ? -18.289 -8.139 24.583 1.00 48.06 167 GLN A N 1
ATOM 1406 C CA . GLN A 1 167 ? -18.781 -9.486 24.832 1.00 48.06 167 GLN A CA 1
ATOM 1407 C C . GLN A 1 167 ? -19.838 -9.424 25.946 1.00 48.06 167 GLN A C 1
ATOM 1409 O O . GLN A 1 167 ? -19.563 -8.827 26.992 1.00 48.06 167 GLN A O 1
ATOM 1414 N N . PRO A 1 168 ? -21.035 -10.022 25.771 1.00 41.06 168 PRO A N 1
ATOM 1415 C CA . PRO A 1 168 ? -21.944 -10.221 26.893 1.00 41.06 168 PRO A CA 1
ATOM 1416 C C . PRO A 1 168 ? -21.173 -10.981 27.971 1.00 41.06 168 PRO A C 1
ATOM 1418 O O . PRO A 1 168 ? -20.505 -11.967 27.654 1.00 41.06 168 PRO A O 1
ATOM 1421 N N . GLN A 1 169 ? -21.202 -10.478 29.210 1.00 37.03 169 GLN A N 1
ATOM 1422 C CA . GLN A 1 169 ? -20.459 -11.037 30.338 1.00 37.03 169 GLN A CA 1
ATOM 1423 C C . GLN A 1 169 ? -20.712 -12.545 30.432 1.00 37.03 169 GLN A C 1
ATOM 1425 O O . GLN A 1 169 ? -21.718 -12.988 30.980 1.00 37.03 169 GLN A O 1
ATOM 1430 N N . LYS A 1 170 ? -19.786 -13.352 29.910 1.00 33.84 170 LYS A N 1
ATOM 1431 C CA . LYS A 1 170 ? -19.681 -14.743 30.317 1.00 33.84 170 LYS A CA 1
ATOM 1432 C C . LYS A 1 170 ? -19.029 -14.715 31.685 1.00 33.84 170 LYS A C 1
ATOM 1434 O O . LYS A 1 170 ? -17.835 -14.455 31.825 1.00 33.84 170 LYS A O 1
ATOM 1439 N N . THR A 1 171 ? -19.855 -14.913 32.699 1.00 37.31 171 THR A N 1
ATOM 1440 C CA . THR A 1 171 ? -19.413 -15.261 34.037 1.00 37.31 171 THR A CA 1
ATOM 1441 C C . THR A 1 171 ? -18.469 -16.460 33.962 1.00 37.31 171 THR A C 1
ATOM 1443 O O . THR A 1 171 ? -18.744 -17.449 33.287 1.00 37.31 171 THR A O 1
ATOM 1446 N N . ASN A 1 172 ? -17.396 -16.339 34.741 1.00 33.81 172 ASN A N 1
ATOM 1447 C CA . ASN A 1 172 ? -16.481 -17.369 35.223 1.00 33.81 172 ASN A CA 1
ATOM 1448 C C . ASN A 1 172 ? -15.135 -17.590 34.510 1.00 33.81 172 ASN A C 1
ATOM 1450 O O . ASN A 1 172 ? -14.992 -18.322 33.541 1.00 33.81 172 ASN A O 1
ATOM 1454 N N . GLN A 1 173 ? -14.144 -17.055 35.233 1.00 35.22 173 GLN A N 1
ATOM 1455 C CA . GLN A 1 173 ? -13.029 -17.770 35.860 1.00 35.22 173 GLN A CA 1
ATOM 1456 C C . GLN A 1 173 ? -11.684 -17.806 35.128 1.00 35.22 173 GLN A C 1
ATOM 1458 O O . GLN A 1 173 ? -11.453 -18.548 34.186 1.00 35.22 173 GLN A O 1
ATOM 1463 N N . SER A 1 174 ? -10.763 -17.083 35.777 1.00 39.66 174 SER A N 1
ATOM 1464 C CA . SER A 1 174 ? -9.367 -17.452 36.004 1.00 39.66 174 SER A CA 1
ATOM 1465 C C . SER A 1 174 ? -8.452 -17.464 34.786 1.00 39.66 174 SER A C 1
ATOM 1467 O O . SER A 1 174 ? -8.393 -18.446 34.064 1.00 39.66 174 SER A O 1
ATOM 1469 N N . GLN A 1 175 ? -7.566 -16.463 34.709 1.00 36.62 175 GLN A N 1
ATOM 1470 C CA . GLN A 1 175 ? -6.127 -16.747 34.764 1.00 36.62 175 GLN A CA 1
ATOM 1471 C C . GLN A 1 175 ? -5.272 -15.502 35.064 1.00 36.62 175 GLN A C 1
ATOM 1473 O O . GLN A 1 175 ? -5.243 -14.528 34.323 1.00 36.62 175 GLN A O 1
ATOM 1478 N N . LYS A 1 176 ? -4.594 -15.619 36.214 1.00 33.25 176 LYS A N 1
ATOM 1479 C CA . LYS A 1 176 ? -3.289 -15.083 36.631 1.00 33.25 176 LYS A CA 1
ATOM 1480 C C . LYS A 1 176 ? -2.940 -13.617 36.339 1.00 33.25 176 LYS A C 1
ATOM 1482 O O . LYS A 1 176 ? -2.531 -13.231 35.252 1.00 33.25 176 LYS A O 1
ATOM 1487 N N . LYS A 1 177 ? -2.920 -12.863 37.444 1.00 43.75 177 LYS A N 1
ATOM 1488 C CA . LYS A 1 177 ? -1.996 -11.751 37.688 1.00 43.75 177 LYS A CA 1
ATOM 1489 C C . LYS A 1 177 ? -0.559 -12.201 37.405 1.00 43.75 177 LYS A C 1
ATOM 1491 O O . LYS A 1 177 ? -0.076 -13.112 38.072 1.00 43.75 177 LYS A O 1
ATOM 1496 N N . GLU A 1 178 ? 0.129 -11.490 36.524 1.00 32.53 178 GLU A N 1
ATOM 1497 C CA . GLU A 1 178 ? 1.587 -11.415 36.540 1.00 32.53 178 GLU A CA 1
ATOM 1498 C C . GLU A 1 178 ? 1.988 -9.957 36.770 1.00 32.53 178 GLU A C 1
ATOM 1500 O O . GLU A 1 178 ? 1.872 -9.090 35.909 1.00 32.53 178 GLU A O 1
ATOM 1505 N N . ASN A 1 179 ? 2.396 -9.689 38.010 1.00 40.53 179 ASN A N 1
ATOM 1506 C CA . ASN A 1 179 ? 3.223 -8.547 38.363 1.00 40.53 179 ASN A CA 1
ATOM 1507 C C . ASN A 1 179 ? 4.639 -8.832 37.854 1.00 40.53 179 ASN A C 1
ATOM 1509 O O . ASN A 1 179 ? 5.207 -9.841 38.272 1.00 40.53 179 ASN A O 1
ATOM 1513 N N . LYS A 1 180 ? 5.246 -7.907 37.100 1.00 33.62 180 LYS A N 1
ATOM 1514 C CA . LYS A 1 180 ? 6.545 -7.320 37.481 1.00 33.62 180 LYS A CA 1
ATOM 1515 C C . LYS A 1 180 ? 7.022 -6.216 36.531 1.00 33.62 180 LYS A C 1
ATOM 1517 O O . LYS A 1 180 ? 7.231 -6.431 35.347 1.00 33.62 180 LYS A O 1
ATOM 1522 N N . ASN A 1 181 ? 7.274 -5.081 37.180 1.00 32.75 181 ASN A N 1
ATOM 1523 C CA . ASN A 1 181 ? 8.359 -4.122 36.999 1.00 32.75 181 ASN A CA 1
ATOM 1524 C C . ASN A 1 181 ? 8.488 -3.355 35.678 1.00 32.75 181 ASN A C 1
ATOM 1526 O O . ASN A 1 181 ? 9.069 -3.809 34.698 1.00 32.75 181 ASN A O 1
ATOM 1530 N N . GLN A 1 182 ? 8.081 -2.085 35.783 1.00 41.94 182 GLN A N 1
ATOM 1531 C CA . GLN A 1 182 ? 8.770 -0.945 35.190 1.00 41.94 182 GLN A CA 1
ATOM 1532 C C . GLN A 1 182 ? 10.292 -1.122 35.270 1.00 41.94 182 GLN A C 1
ATOM 1534 O O . GLN A 1 182 ? 10.854 -1.227 36.360 1.00 41.94 182 GLN A O 1
ATOM 1539 N N . ASN A 1 183 ? 10.953 -1.051 34.121 1.00 31.70 183 ASN A N 1
ATOM 1540 C CA . ASN A 1 183 ? 12.251 -0.408 34.051 1.00 31.70 183 ASN A CA 1
ATOM 1541 C C . ASN A 1 183 ? 12.260 0.496 32.817 1.00 31.70 183 ASN A C 1
ATOM 1543 O O . ASN A 1 183 ? 12.168 0.027 31.683 1.00 31.70 183 ASN A O 1
ATOM 1547 N N . ASN A 1 184 ? 12.290 1.803 33.067 1.00 41.59 184 ASN A N 1
ATOM 1548 C CA . ASN A 1 184 ? 12.512 2.812 32.047 1.00 41.59 184 ASN A CA 1
ATOM 1549 C C . ASN A 1 184 ? 13.971 2.705 31.607 1.00 41.59 184 ASN A C 1
ATOM 1551 O O . ASN A 1 184 ? 14.858 3.082 32.362 1.00 41.59 184 ASN A O 1
ATOM 1555 N N . ASN A 1 185 ? 14.210 2.248 30.382 1.00 32.88 185 ASN A N 1
ATOM 1556 C CA . ASN A 1 185 ? 15.430 2.580 29.662 1.00 32.88 185 ASN A CA 1
ATOM 1557 C C . ASN A 1 185 ? 15.045 3.064 28.266 1.00 32.88 185 ASN A C 1
ATOM 1559 O O . ASN A 1 185 ? 14.763 2.290 27.356 1.00 32.88 185 ASN A O 1
ATOM 1563 N N . THR A 1 186 ? 15.011 4.387 28.126 1.00 44.38 186 THR A N 1
ATOM 1564 C CA . THR A 1 186 ? 15.145 5.085 26.852 1.00 44.38 186 THR A CA 1
ATOM 1565 C C . THR A 1 186 ? 16.521 4.778 26.276 1.00 44.38 186 THR A C 1
ATOM 1567 O O . THR A 1 186 ? 17.500 5.445 26.601 1.00 44.38 186 THR A O 1
ATOM 1570 N N . SER A 1 187 ? 16.591 3.785 25.398 1.00 34.50 187 SER A N 1
ATOM 1571 C CA . SER A 1 187 ? 17.684 3.668 24.440 1.00 34.50 187 SER A CA 1
ATOM 1572 C C . SER A 1 187 ? 17.200 4.264 23.124 1.00 34.50 187 SER A C 1
ATOM 1574 O O . SER A 1 187 ? 16.371 3.681 22.430 1.00 34.50 187 SER A O 1
ATOM 1576 N N . LYS A 1 188 ? 17.700 5.463 22.808 1.00 45.31 188 LYS A N 1
ATOM 1577 C CA . LYS A 1 188 ? 17.750 5.951 21.429 1.00 45.31 188 LYS A CA 1
ATOM 1578 C C . LYS A 1 188 ? 18.604 4.949 20.656 1.00 45.31 188 LYS A C 1
ATOM 1580 O O . LYS A 1 188 ? 19.794 4.829 20.931 1.00 45.31 188 LYS A O 1
ATOM 1585 N N . THR A 1 189 ? 17.988 4.190 19.764 1.00 32.06 189 THR A N 1
ATOM 1586 C CA . THR A 1 189 ? 18.716 3.401 18.775 1.00 32.06 189 THR A CA 1
ATOM 1587 C C . THR A 1 189 ? 18.689 4.201 17.486 1.00 32.06 189 THR A C 1
ATOM 1589 O O . THR A 1 189 ? 17.640 4.332 16.856 1.00 32.06 189 THR A O 1
ATOM 1592 N N . ASP A 1 190 ? 19.837 4.786 17.155 1.00 37.56 190 ASP A N 1
ATOM 1593 C CA . ASP A 1 190 ? 20.088 5.433 15.875 1.00 37.56 190 ASP A CA 1
ATOM 1594 C C . ASP A 1 190 ? 19.904 4.396 14.757 1.00 37.56 190 ASP A C 1
ATOM 1596 O O . ASP A 1 190 ? 20.657 3.426 14.650 1.00 37.56 190 ASP A O 1
ATOM 1600 N N . LEU A 1 191 ? 18.858 4.573 13.946 1.00 32.03 191 LEU A N 1
ATOM 1601 C CA . LEU A 1 191 ? 18.721 3.881 12.668 1.00 32.03 191 LEU A CA 1
ATOM 1602 C C . LEU A 1 191 ? 19.657 4.544 11.641 1.00 32.03 191 LEU A C 1
ATOM 1604 O O . LEU A 1 191 ? 19.815 5.768 11.667 1.00 32.03 191 LEU A O 1
ATOM 1608 N N . PRO A 1 192 ? 20.268 3.775 10.721 1.00 39.34 192 PRO A N 1
ATOM 1609 C CA . PRO A 1 192 ? 21.135 4.336 9.698 1.00 39.34 192 PRO A CA 1
ATOM 1610 C C . PRO A 1 192 ? 20.337 5.277 8.792 1.00 39.34 192 PRO A C 1
ATOM 1612 O O . PRO A 1 192 ? 19.250 4.942 8.323 1.00 39.34 192 PRO A O 1
ATOM 1615 N N . LYS A 1 193 ? 20.913 6.456 8.549 1.00 40.69 193 LYS A N 1
ATOM 1616 C CA . LYS A 1 193 ? 20.397 7.505 7.671 1.00 40.69 193 LYS A CA 1
ATOM 1617 C C . LYS A 1 193 ? 20.329 6.979 6.230 1.00 40.69 193 LYS A C 1
ATOM 1619 O O . LYS A 1 193 ? 21.347 6.928 5.548 1.00 40.69 193 LYS A O 1
ATOM 1624 N N . ALA A 1 194 ? 19.138 6.588 5.786 1.00 36.84 194 ALA A N 1
ATOM 1625 C CA . ALA A 1 194 ? 18.810 6.367 4.383 1.00 36.84 194 ALA A CA 1
ATOM 1626 C C . ALA A 1 194 ? 17.662 7.318 4.008 1.00 36.84 194 ALA A C 1
ATOM 1628 O O . ALA A 1 194 ? 16.568 7.201 4.545 1.00 36.84 194 ALA A O 1
ATOM 1629 N N . GLU A 1 195 ? 18.008 8.290 3.163 1.00 39.28 195 GLU A N 1
ATOM 1630 C CA . GLU A 1 195 ? 17.186 9.194 2.342 1.00 39.28 195 GLU A CA 1
ATOM 1631 C C . GLU A 1 195 ? 15.893 9.774 2.962 1.00 39.28 195 GLU A C 1
ATOM 1633 O O . GLU A 1 195 ? 14.869 9.121 3.153 1.00 39.28 195 GLU A O 1
ATOM 1638 N N . GLU A 1 196 ? 15.943 11.088 3.195 1.00 45.69 196 GLU A N 1
ATOM 1639 C CA . GLU A 1 196 ? 14.989 11.912 3.947 1.00 45.69 196 GLU A CA 1
ATOM 1640 C C . GLU A 1 196 ? 13.502 11.919 3.486 1.00 45.69 196 GLU A C 1
ATOM 1642 O O . GLU A 1 196 ? 12.661 12.118 4.362 1.00 45.69 196 GLU A O 1
ATOM 1647 N N . PRO A 1 197 ? 13.083 11.635 2.228 1.00 51.41 197 PRO A N 1
ATOM 1648 C CA . PRO A 1 197 ? 11.667 11.776 1.851 1.00 51.41 197 PRO A CA 1
ATOM 1649 C C . PRO A 1 197 ? 10.752 10.589 2.224 1.00 51.41 197 PRO A C 1
ATOM 1651 O O . PRO A 1 197 ? 9.531 10.743 2.251 1.00 51.41 197 PRO A O 1
ATOM 1654 N N . GLN A 1 198 ? 11.287 9.405 2.558 1.00 54.34 198 GLN A N 1
ATOM 1655 C CA . GLN A 1 198 ? 10.450 8.295 3.059 1.00 54.34 198 GLN A CA 1
ATOM 1656 C C . GLN A 1 198 ? 9.866 8.579 4.450 1.00 54.34 198 GLN A C 1
ATOM 1658 O O . GLN A 1 198 ? 8.823 8.026 4.803 1.00 54.34 198 GLN A O 1
ATOM 1663 N N . ASN A 1 199 ? 10.516 9.440 5.236 1.00 62.22 199 ASN A N 1
ATOM 1664 C CA . ASN A 1 199 ? 10.105 9.723 6.606 1.00 62.22 199 ASN A CA 1
ATOM 1665 C C . ASN A 1 199 ? 8.812 10.556 6.648 1.00 62.22 199 ASN A C 1
ATOM 1667 O O . ASN A 1 199 ? 7.868 10.187 7.347 1.00 62.22 199 ASN A O 1
ATOM 1671 N N . ASP A 1 200 ? 8.715 11.587 5.805 1.00 69.31 200 ASP A N 1
ATOM 1672 C CA . ASP A 1 200 ? 7.538 12.463 5.716 1.00 69.31 200 ASP A CA 1
ATOM 1673 C C . ASP A 1 200 ? 6.276 11.696 5.297 1.00 69.31 200 ASP A C 1
ATOM 1675 O O . ASP A 1 200 ? 5.180 11.930 5.816 1.00 69.31 200 ASP A O 1
ATOM 1679 N N . PHE A 1 201 ? 6.414 10.728 4.382 1.00 74.06 201 PHE A N 1
ATOM 1680 C CA . PHE A 1 201 ? 5.290 9.889 3.970 1.00 74.06 201 PHE A CA 1
ATOM 1681 C C . PHE A 1 201 ? 4.773 9.016 5.110 1.00 74.06 201 PHE A C 1
ATOM 1683 O O . PHE A 1 201 ? 3.564 8.930 5.342 1.00 74.06 201 PHE A O 1
ATOM 1690 N N . LEU A 1 202 ? 5.692 8.359 5.821 1.00 74.94 202 LEU A N 1
ATOM 1691 C CA . LEU A 1 202 ? 5.351 7.509 6.956 1.00 74.94 202 LEU A CA 1
ATOM 1692 C C . LEU A 1 202 ? 4.717 8.328 8.084 1.00 74.94 202 LEU A C 1
ATOM 1694 O O . LEU A 1 202 ? 3.752 7.874 8.703 1.00 74.94 202 LEU A O 1
ATOM 1698 N N . GLU A 1 203 ? 5.201 9.548 8.308 1.00 78.75 203 GLU A N 1
ATOM 1699 C CA . GLU A 1 203 ? 4.616 10.478 9.265 1.00 78.75 203 GLU A CA 1
ATOM 1700 C C . GLU A 1 203 ? 3.194 10.897 8.861 1.00 78.75 203 GLU A C 1
ATOM 1702 O O . GLU A 1 203 ? 2.281 10.845 9.689 1.00 78.75 203 GLU A O 1
ATOM 1707 N N . ALA A 1 204 ? 2.963 11.241 7.589 1.00 79.81 204 ALA A N 1
ATOM 1708 C CA . ALA A 1 204 ? 1.637 11.609 7.092 1.00 79.81 204 ALA A CA 1
ATOM 1709 C C . ALA A 1 204 ? 0.613 10.476 7.278 1.00 79.81 204 ALA A C 1
ATOM 1711 O O . ALA A 1 204 ? -0.510 10.715 7.735 1.00 79.81 204 ALA A O 1
ATOM 1712 N N . ILE A 1 205 ? 1.017 9.239 6.974 1.00 79.06 205 ILE A N 1
ATOM 1713 C CA . ILE A 1 205 ? 0.203 8.039 7.192 1.00 79.06 205 ILE A CA 1
ATOM 1714 C C . ILE A 1 205 ? -0.109 7.868 8.687 1.00 79.06 205 ILE A C 1
ATOM 1716 O O . ILE A 1 205 ? -1.279 7.759 9.058 1.00 79.06 205 ILE A O 1
ATOM 1720 N N . SER A 1 206 ? 0.911 7.928 9.549 1.00 79.25 206 SER A N 1
ATOM 1721 C CA . SER A 1 206 ? 0.772 7.771 11.005 1.00 79.25 206 SER A CA 1
ATOM 1722 C C . SER A 1 206 ? -0.149 8.827 11.630 1.00 79.25 206 SER A C 1
ATOM 1724 O O . SER A 1 206 ? -1.068 8.500 12.386 1.00 79.25 206 SER A O 1
ATOM 1726 N N . ASN A 1 207 ? 0.030 10.101 11.276 1.00 81.62 207 ASN A N 1
ATOM 1727 C CA . ASN A 1 207 ? -0.795 11.195 11.789 1.00 81.62 207 ASN A CA 1
ATOM 1728 C C . ASN A 1 207 ? -2.263 11.024 11.370 1.00 81.62 207 ASN A C 1
ATOM 1730 O O . ASN A 1 207 ? -3.178 11.147 12.192 1.00 81.62 207 ASN A O 1
ATOM 1734 N N . GLN A 1 208 ? -2.502 10.657 10.107 1.00 81.81 208 GLN A N 1
ATOM 1735 C CA . GLN A 1 208 ? -3.850 10.402 9.610 1.00 81.81 208 GLN A CA 1
ATOM 1736 C C . GLN A 1 208 ? -4.491 9.160 10.253 1.00 81.81 208 GLN A C 1
ATOM 1738 O O . GLN A 1 208 ? -5.690 9.183 10.549 1.00 81.81 208 GLN A O 1
ATOM 1743 N N . GLU A 1 209 ? -3.732 8.090 10.505 1.00 82.38 209 GLU A N 1
ATOM 1744 C CA . GLU A 1 209 ? -4.203 6.930 11.273 1.00 82.38 209 GLU A CA 1
ATOM 1745 C C . GLU A 1 209 ? -4.707 7.333 12.656 1.00 82.38 209 GLU A C 1
ATOM 1747 O O . GLU A 1 209 ? -5.843 7.009 13.016 1.00 82.38 209 GLU A O 1
ATOM 1752 N N . GLN A 1 210 ? -3.896 8.072 13.416 1.00 81.12 210 GLN A N 1
ATOM 1753 C CA . GLN A 1 210 ? -4.251 8.499 14.768 1.00 81.12 210 GLN A CA 1
ATOM 1754 C C . GLN A 1 210 ? -5.510 9.367 14.770 1.00 81.12 210 GLN A C 1
ATOM 1756 O O . GLN A 1 210 ? -6.412 9.164 15.591 1.00 81.12 210 GLN A O 1
ATOM 1761 N N . GLU A 1 211 ? -5.620 10.299 13.821 1.00 84.62 211 GLU A N 1
ATOM 1762 C CA . GLU A 1 211 ? -6.819 11.114 13.670 1.00 84.62 211 GLU A CA 1
ATOM 1763 C C . GLU A 1 211 ? -8.066 10.283 13.364 1.00 84.62 211 GLU A C 1
ATOM 1765 O O . GLU A 1 211 ? -9.119 10.510 13.969 1.00 84.62 211 GLU A O 1
ATOM 1770 N N . GLN A 1 212 ? -7.979 9.334 12.427 1.00 82.81 212 GLN A N 1
ATOM 1771 C CA . GLN A 1 212 ? -9.120 8.501 12.048 1.00 82.81 212 GLN A CA 1
ATOM 1772 C C . GLN A 1 212 ? -9.552 7.588 13.195 1.00 82.81 212 GLN A C 1
ATOM 1774 O O . GLN A 1 212 ? -10.748 7.505 13.490 1.00 82.81 212 GLN A O 1
ATOM 1779 N N . ILE A 1 213 ? -8.596 6.976 13.897 1.00 80.19 213 ILE A N 1
ATOM 1780 C CA . ILE A 1 213 ? -8.849 6.154 15.086 1.00 80.19 213 ILE A CA 1
ATOM 1781 C C . ILE A 1 213 ? -9.532 6.993 16.172 1.00 80.19 213 ILE A C 1
ATOM 1783 O O . ILE A 1 213 ? -10.560 6.576 16.713 1.00 80.19 213 ILE A O 1
ATOM 1787 N N . LYS A 1 214 ? -9.035 8.206 16.449 1.00 83.88 214 LYS A N 1
ATOM 1788 C CA . LYS A 1 214 ? -9.623 9.122 17.441 1.00 83.88 214 LYS A CA 1
ATOM 1789 C C . LYS A 1 214 ? -11.041 9.553 17.057 1.00 83.88 214 LYS A C 1
ATOM 1791 O O . LYS A 1 214 ? -11.950 9.504 17.889 1.00 83.88 214 LYS A O 1
ATOM 1796 N N . LYS A 1 215 ? -11.266 9.937 15.794 1.00 84.31 215 LYS A N 1
ATOM 1797 C CA . LYS A 1 215 ? -12.597 10.296 15.264 1.00 84.31 215 LYS A CA 1
ATOM 1798 C C . LYS A 1 215 ? -13.573 9.120 15.387 1.00 84.31 215 LYS A C 1
ATOM 1800 O O . LYS A 1 215 ? -14.708 9.308 15.830 1.00 84.31 215 LYS A O 1
ATOM 1805 N N . TYR A 1 216 ? -13.128 7.907 15.061 1.00 78.94 216 TYR A N 1
ATOM 1806 C CA . TYR A 1 216 ? -13.935 6.693 15.184 1.00 78.94 216 TYR A CA 1
ATOM 1807 C C . TYR A 1 216 ? -14.295 6.380 16.645 1.00 78.94 216 TYR A C 1
ATOM 1809 O O . TYR A 1 216 ? -15.463 6.131 16.951 1.00 78.94 216 TYR A O 1
ATOM 1817 N N . GLN A 1 217 ? -13.338 6.488 17.571 1.00 79.62 217 GLN A N 1
ATOM 1818 C CA . GLN A 1 217 ? -13.585 6.315 19.008 1.00 79.62 217 GLN A CA 1
ATOM 1819 C C . GLN A 1 217 ? -14.606 7.317 19.554 1.00 79.62 217 GLN A C 1
ATOM 1821 O O . GLN A 1 217 ? -15.498 6.930 20.306 1.00 79.62 217 GLN A O 1
ATOM 1826 N N . LEU A 1 218 ? -14.516 8.590 19.153 1.00 83.50 218 LEU A N 1
ATOM 1827 C CA . LEU A 1 218 ? -15.480 9.624 19.543 1.00 83.50 218 LEU A CA 1
ATOM 1828 C C . LEU A 1 218 ? -16.888 9.328 19.016 1.00 83.50 218 LEU A C 1
ATOM 1830 O O . LEU A 1 218 ? -17.874 9.524 19.726 1.00 83.50 218 LEU A O 1
ATOM 1834 N N . LYS A 1 219 ? -17.002 8.847 17.774 1.00 81.25 219 LYS A N 1
ATOM 1835 C CA . LYS A 1 219 ? -18.292 8.441 17.203 1.00 81.25 219 LYS A CA 1
ATOM 1836 C C . LYS A 1 219 ? -18.884 7.262 17.979 1.00 81.25 219 LYS A C 1
ATOM 1838 O O . LYS A 1 219 ? -20.067 7.286 18.313 1.00 81.25 219 LYS A O 1
ATOM 1843 N N . ARG A 1 220 ? -18.049 6.279 18.319 1.00 70.38 220 ARG A N 1
ATOM 1844 C CA . ARG A 1 220 ? -18.439 5.093 19.086 1.00 70.38 220 ARG A CA 1
ATOM 1845 C C . ARG A 1 220 ? -18.838 5.418 20.528 1.00 70.38 220 ARG A C 1
ATOM 1847 O O . ARG A 1 220 ? -19.834 4.899 21.017 1.00 70.38 220 ARG A O 1
ATOM 1854 N N . SER A 1 221 ? -18.110 6.294 21.220 1.00 70.12 221 SER A N 1
ATOM 1855 C CA . SER A 1 221 ? -18.459 6.680 22.596 1.00 70.12 221 SER A CA 1
ATOM 1856 C C . SER A 1 221 ? -19.789 7.436 22.660 1.00 70.12 221 SER A C 1
ATOM 1858 O O . SER A 1 221 ? -20.574 7.226 23.585 1.00 70.12 221 SER A O 1
ATOM 1860 N N . LYS A 1 222 ? -20.091 8.255 21.643 1.00 71.44 222 LYS A N 1
ATOM 1861 C CA . LYS A 1 222 ? -21.396 8.915 21.495 1.00 71.44 222 LYS A CA 1
ATOM 1862 C C . LYS A 1 222 ? -22.529 7.930 21.197 1.00 71.44 222 LYS A C 1
ATOM 1864 O O . LYS A 1 222 ? -23.623 8.126 21.713 1.00 71.44 222 LYS A O 1
ATOM 1869 N N . SER A 1 223 ? -22.291 6.881 20.402 1.00 60.09 223 SER A N 1
ATOM 1870 C CA . SER A 1 223 ? -23.322 5.873 20.108 1.00 60.09 223 SER A CA 1
ATOM 1871 C C . SER A 1 223 ? -23.607 4.938 21.288 1.00 60.09 223 SER A C 1
ATOM 1873 O O . SER A 1 223 ? -24.738 4.492 21.430 1.00 60.09 223 SER A O 1
ATOM 1875 N N . VAL A 1 224 ? -22.617 4.671 22.149 1.00 58.12 224 VAL A N 1
ATOM 1876 C CA . VAL A 1 224 ? -22.781 3.826 23.350 1.00 58.12 224 VAL A CA 1
ATOM 1877 C C . VAL A 1 224 ? -23.538 4.553 24.478 1.00 58.12 224 VAL A C 1
ATOM 1879 O O . VAL A 1 224 ? -24.224 3.908 25.259 1.00 58.12 224 VAL A O 1
ATOM 1882 N N . LYS A 1 225 ? -23.518 5.894 24.541 1.00 52.19 225 LYS A N 1
ATOM 1883 C CA . LYS A 1 225 ? -24.246 6.699 25.552 1.00 52.19 225 LYS A CA 1
ATOM 1884 C C . LYS A 1 225 ? -25.769 6.830 25.325 1.00 52.19 225 LYS A C 1
ATOM 1886 O O . LYS A 1 225 ? -26.373 7.809 25.758 1.00 52.19 225 LYS A O 1
ATOM 1891 N N . LYS A 1 226 ? -26.416 5.878 24.645 1.00 46.59 226 LYS A N 1
ATOM 1892 C CA . LYS A 1 226 ? -27.864 5.921 24.356 1.00 46.59 226 LYS A CA 1
ATOM 1893 C C . LYS A 1 226 ? -28.646 4.778 25.008 1.00 46.59 226 LYS A C 1
ATOM 1895 O O . LYS A 1 226 ? -29.594 4.282 24.414 1.00 46.59 226 LYS A O 1
ATOM 1900 N N . ASP A 1 227 ? -28.281 4.416 26.234 1.00 48.78 227 ASP A N 1
ATOM 1901 C CA . ASP A 1 227 ? -29.187 3.724 27.149 1.00 48.78 227 ASP A CA 1
ATOM 1902 C C . ASP A 1 227 ? -29.429 4.630 28.363 1.00 48.78 227 ASP A C 1
ATOM 1904 O O . ASP A 1 227 ? -28.510 4.926 29.122 1.00 48.78 227 ASP A O 1
ATOM 1908 N N . LYS A 1 228 ? -30.651 5.161 28.484 1.00 49.38 228 LYS A N 1
ATOM 1909 C CA . LYS A 1 228 ? -31.059 6.050 29.586 1.00 49.38 228 LYS A CA 1
ATOM 1910 C C . LYS A 1 228 ? -31.483 5.269 30.840 1.00 49.38 228 LYS A C 1
ATOM 1912 O O . LYS A 1 228 ? -31.925 5.898 31.794 1.00 49.38 228 LYS A O 1
ATOM 1917 N N . ASN A 1 229 ? -31.358 3.937 30.837 1.00 47.59 229 ASN A N 1
ATOM 1918 C CA . ASN A 1 229 ? -31.871 3.064 31.894 1.00 47.59 229 ASN A CA 1
ATOM 1919 C C . ASN A 1 229 ? -30.796 2.259 32.648 1.00 47.59 229 ASN A C 1
ATOM 1921 O O . ASN A 1 229 ? -31.156 1.338 33.380 1.00 47.59 229 ASN A O 1
ATOM 1925 N N . LEU A 1 230 ? -29.501 2.579 32.530 1.00 39.88 230 LEU A N 1
ATOM 1926 C CA . LEU A 1 230 ? -28.493 1.978 33.415 1.00 39.88 230 LEU A CA 1
ATOM 1927 C C . LEU A 1 230 ? -28.242 2.868 34.647 1.00 39.88 230 LEU A C 1
ATOM 1929 O O . LEU A 1 230 ? -28.010 4.063 34.466 1.00 39.88 230 LEU A O 1
ATOM 1933 N N . PRO A 1 231 ? -28.274 2.317 35.879 1.00 38.03 231 PRO A N 1
ATOM 1934 C CA . PRO A 1 231 ? -27.972 3.076 37.089 1.00 38.03 231 PRO A CA 1
ATOM 1935 C C . PRO A 1 231 ? -26.513 3.534 37.099 1.00 38.03 231 PRO A C 1
ATOM 1937 O O . PRO A 1 231 ? -25.620 2.731 36.825 1.00 38.03 231 PRO A O 1
ATOM 1940 N N . ASP A 1 232 ? -26.292 4.794 37.473 1.00 39.19 232 ASP A N 1
ATOM 1941 C CA . ASP A 1 232 ? -24.971 5.301 37.839 1.00 39.19 232 ASP A CA 1
ATOM 1942 C C . ASP A 1 232 ? -24.543 4.623 39.151 1.00 39.19 232 ASP A C 1
ATOM 1944 O O . ASP A 1 232 ? -25.041 4.960 40.229 1.00 39.19 232 ASP A O 1
ATOM 1948 N N . TRP A 1 233 ? -23.642 3.647 39.055 1.00 52.28 233 TRP A N 1
ATOM 1949 C CA . TRP A 1 233 ? -22.794 3.213 40.163 1.00 52.28 233 TRP A CA 1
ATOM 1950 C C . TRP A 1 233 ? -21.326 3.420 39.797 1.00 52.28 233 TRP A C 1
ATOM 1952 O O . TRP A 1 233 ? -20.952 3.160 38.629 1.00 52.28 233 TRP A O 1
#

pLDDT: mean 77.13, std 19.62, range [31.7, 98.12]

Foldseek 3Di:
DVV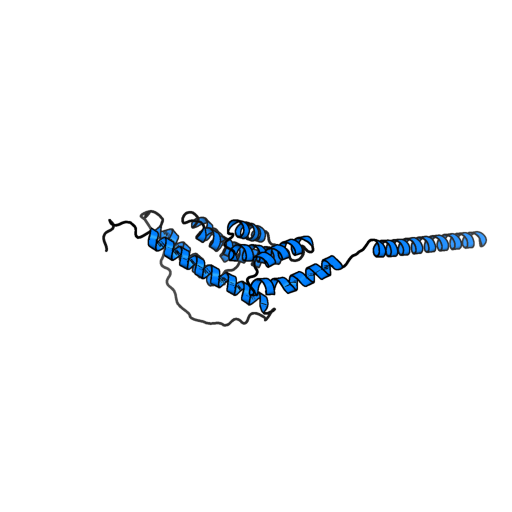VVVVVVVVVVVVVVVVVVVVVVVVVCVVVVPPDCVLVVLLVVLVVCLLVCLLVLVLVVSLVSLVSSCVSDCPPVLVSLCSQLLSCVLVVVLVRNLVSLVVQCPPPDLVSVLVSLQVQLLSLLLPDPVSLVVSLVSLVSSCVSPVPPPVSVVSNVVSVVSVVVPDDDPDDDDDDDDDDDDDDDPDPDDDDDDDDSVVSNVVSSVVVSVVSSVVSVVVVVVVVPPDPPDDDD

Secondary structure (DSSP, 8-state):
-HHHHHHHHHHHHHHHHHHHHHHHHHHHHHHHTT--THHHHHHHHHHHHHHHHHHTT-HHHHHHHHHHHHHH--TTHHHHHHHHHHHHHHTT-HHHHHHHHHHHTT-S-HHHHHHHHHHHHHHHHHH-STTHHHHHHHHHHHHHH-TT-HHHHHHHHHHHHHHHHHS----------------------------THHHHHHHHHHHHHHHHHHHHHHHHHHHHT--TTS---